Protein AF-A0A971D7Y2-F1 (afdb_monomer)

pLDDT: mean 91.24, std 9.51, range [43.47, 98.56]

Foldseek 3Di:
DPVVVVVPPDVVVVVVVVVCVVVVCVVPVPCPDDDQDPVNVVVLVLLVPDAQQAEEEEEQADDPVCCVPQLVVLLVSLLSCVVSLYAYEYEYAHDQDPRLVSNCVSNVVNCVVSVHDELERYFALGYAYPVVVLLVCQQQANCVSSVQARNVRHGNVSGPLSVQRGHCNPRHDYYHYDHDDDSD

Solvent-accessible surface area (backbone atoms only — not comparable to full-atom values): 10092 Å² total; per-residue (Å²): 132,72,65,69,66,66,74,71,54,58,66,68,58,53,51,52,50,52,50,49,65,55,51,49,41,72,80,49,69,79,74,74,82,81,77,83,46,72,68,56,51,50,54,53,46,57,63,67,69,49,62,74,54,39,31,33,38,37,34,34,25,38,46,87,94,48,37,88,71,49,50,62,54,49,39,52,48,44,51,56,35,52,76,43,54,26,27,42,44,32,34,10,60,61,24,75,57,56,9,29,50,50,50,46,53,43,40,47,56,49,23,62,77,68,74,49,46,83,31,63,38,32,44,53,43,18,46,43,80,60,51,70,65,30,50,63,38,17,39,71,29,34,45,71,38,53,69,44,28,34,58,87,65,47,54,38,88,80,18,70,42,48,74,65,43,46,20,48,72,82,45,42,78,42,81,47,75,48,71,82,71,76,86,116

Sequence (184 aa):
MDWEKLQYIDIRILYVIILLCMIIPMFKPIGLPVAVSENTQKVYQVIEDLPDGSVIWVSHDTGSGNAPELNPMITALARQAFRKNCKLVGTAFFSETVGPTLLYDYINEVAEEMGKEYGVDWVNLGYRLNAEACMKVMVDDVWAGVGGVDWTGTPLDNFPLMQQVRSIRNDVDLIFVTTVGSPG

Radius of gyration: 20.75 Å; Cα contacts (8 Å, |Δi|>4): 266; chains: 1; bounding box: 55×34×51 Å

Mean predicted aligned error: 6.47 Å

Structure (mmCIF, N/CA/C/O backbone):
data_AF-A0A971D7Y2-F1
#
_entry.id   AF-A0A971D7Y2-F1
#
loop_
_atom_site.group_PDB
_atom_site.id
_atom_site.type_symbol
_atom_site.label_atom_id
_atom_site.label_alt_id
_atom_site.label_comp_id
_atom_site.label_asym_id
_atom_site.label_entity_id
_atom_site.label_seq_id
_atom_site.pdbx_PDB_ins_code
_atom_site.Cartn_x
_atom_site.Cartn_y
_atom_site.Cartn_z
_atom_site.occupancy
_atom_site.B_iso_or_equiv
_atom_site.auth_seq_id
_atom_site.auth_comp_id
_atom_site.auth_asym_id
_atom_site.auth_atom_id
_atom_site.pdbx_PDB_model_num
ATOM 1 N N . MET A 1 1 ? 32.653 -20.386 -30.095 1.00 55.31 1 MET A N 1
ATOM 2 C CA . MET A 1 1 ? 32.390 -18.936 -30.010 1.00 55.31 1 MET A CA 1
ATOM 3 C C . MET A 1 1 ? 33.580 -18.357 -29.265 1.00 55.31 1 MET A C 1
ATOM 5 O O . MET A 1 1 ? 33.780 -18.736 -28.121 1.00 55.31 1 MET A O 1
ATOM 9 N N . ASP A 1 2 ? 34.455 -17.619 -29.954 1.00 61.69 2 ASP A N 1
ATOM 10 C CA . ASP A 1 2 ? 35.740 -17.156 -29.399 1.00 61.69 2 ASP A CA 1
ATOM 11 C C . ASP A 1 2 ? 35.499 -16.026 -28.392 1.00 61.69 2 ASP A C 1
ATOM 13 O O . ASP A 1 2 ? 35.320 -14.872 -28.784 1.00 61.69 2 ASP A O 1
ATOM 17 N N . TRP A 1 3 ? 35.489 -16.352 -27.099 1.00 70.31 3 TRP A N 1
ATOM 18 C CA . TRP A 1 3 ? 35.310 -15.384 -26.007 1.00 70.31 3 TRP A CA 1
ATOM 19 C C . TRP A 1 3 ? 36.387 -14.288 -25.996 1.00 70.31 3 TRP A C 1
ATOM 21 O O . TRP A 1 3 ? 36.106 -13.158 -25.604 1.00 70.31 3 TRP A O 1
ATOM 31 N N . GLU A 1 4 ? 37.588 -14.583 -26.505 1.00 69.12 4 GLU A N 1
ATOM 32 C CA . GLU A 1 4 ? 38.685 -13.613 -26.594 1.00 69.12 4 GLU A CA 1
ATOM 33 C C . GLU A 1 4 ? 38.342 -12.422 -27.500 1.00 69.12 4 GLU A C 1
ATOM 35 O O . GLU A 1 4 ? 38.641 -11.282 -27.159 1.00 69.12 4 GLU A O 1
ATOM 40 N N . LYS A 1 5 ? 37.619 -12.633 -28.610 1.00 64.06 5 LYS A N 1
ATOM 41 C CA . LYS A 1 5 ? 37.215 -11.537 -29.513 1.00 64.06 5 LYS A CA 1
ATOM 42 C C . LYS A 1 5 ? 36.204 -10.585 -28.876 1.00 64.06 5 LYS A C 1
ATOM 44 O O . LYS A 1 5 ? 36.149 -9.429 -29.279 1.00 64.06 5 LYS A O 1
ATOM 49 N N . LEU A 1 6 ? 35.428 -11.049 -27.891 1.00 65.56 6 LEU A N 1
ATOM 50 C CA . LEU A 1 6 ? 34.467 -10.219 -27.162 1.00 65.56 6 LEU A CA 1
ATOM 51 C C . LEU A 1 6 ? 35.164 -9.281 -26.161 1.00 65.56 6 LEU A C 1
ATOM 53 O O . LEU A 1 6 ? 34.689 -8.172 -25.941 1.00 65.56 6 LEU A O 1
ATOM 57 N N . GLN A 1 7 ? 36.298 -9.702 -25.585 1.00 70.69 7 GLN A N 1
ATOM 58 C CA . GLN A 1 7 ? 37.070 -8.899 -24.626 1.00 70.69 7 GLN A CA 1
ATOM 59 C C . GLN A 1 7 ? 37.836 -7.734 -25.269 1.00 70.69 7 GLN A C 1
ATOM 61 O O . GLN A 1 7 ? 38.093 -6.742 -24.593 1.00 70.69 7 GLN A O 1
ATOM 66 N N . TYR A 1 8 ? 38.176 -7.823 -26.558 1.00 77.38 8 TYR A N 1
ATOM 67 C CA . TYR A 1 8 ? 38.886 -6.759 -27.283 1.00 77.38 8 TYR A CA 1
ATOM 68 C C . TYR A 1 8 ? 37.960 -5.781 -28.024 1.00 77.38 8 TYR A C 1
ATOM 70 O O . TYR A 1 8 ? 38.443 -4.928 -28.771 1.00 77.38 8 TYR A O 1
ATOM 78 N N . ILE A 1 9 ? 36.637 -5.882 -27.844 1.00 79.50 9 ILE A N 1
ATOM 79 C CA . ILE A 1 9 ? 35.700 -4.907 -28.413 1.00 79.50 9 ILE A CA 1
ATOM 80 C C . ILE A 1 9 ? 35.902 -3.563 -27.715 1.00 79.50 9 ILE A C 1
ATOM 82 O O . ILE A 1 9 ? 35.871 -3.462 -26.491 1.00 79.50 9 ILE A O 1
ATOM 86 N N . ASP A 1 10 ? 36.077 -2.513 -28.515 1.00 85.69 10 ASP A N 1
ATOM 87 C CA . ASP A 1 10 ? 36.144 -1.147 -28.016 1.00 85.69 10 ASP A CA 1
ATOM 88 C C . ASP A 1 10 ? 34.854 -0.797 -27.259 1.00 85.69 10 ASP A C 1
ATOM 90 O O . ASP A 1 10 ? 33.753 -0.839 -27.818 1.00 85.69 10 ASP A O 1
ATOM 94 N N . ILE A 1 11 ? 34.993 -0.416 -25.987 1.00 89.12 11 ILE A N 1
ATOM 95 C CA . ILE A 1 11 ? 33.868 -0.070 -25.112 1.00 89.12 11 ILE A CA 1
ATOM 96 C C . ILE A 1 11 ? 32.984 1.041 -25.704 1.00 89.12 11 ILE A C 1
ATOM 98 O O . ILE A 1 11 ? 31.783 1.077 -25.449 1.00 89.12 11 ILE A O 1
ATOM 102 N N . ARG A 1 12 ? 33.537 1.915 -26.559 1.00 91.94 12 ARG A N 1
ATOM 103 C CA . ARG A 1 12 ? 32.785 2.963 -27.267 1.00 91.94 12 ARG A CA 1
ATOM 104 C C . ARG A 1 12 ? 31.777 2.375 -28.246 1.00 91.94 12 ARG A C 1
ATOM 106 O O . ARG A 1 12 ? 30.662 2.875 -28.337 1.00 91.94 12 ARG A O 1
ATOM 113 N N . ILE A 1 13 ? 32.148 1.306 -28.951 1.00 89.62 13 ILE A N 1
ATOM 114 C CA . ILE A 1 13 ? 31.244 0.598 -29.867 1.00 89.62 13 ILE A CA 1
ATOM 115 C C . ILE A 1 13 ? 30.120 -0.053 -29.060 1.00 89.62 13 ILE A C 1
ATOM 117 O O . ILE A 1 13 ? 28.956 0.056 -29.436 1.00 89.62 13 ILE A O 1
ATOM 121 N N . LEU A 1 14 ? 30.451 -0.654 -27.914 1.00 88.62 14 LEU A N 1
ATOM 122 C CA . LEU A 1 14 ? 29.464 -1.233 -27.007 1.00 88.62 14 LEU A CA 1
ATOM 123 C C . LEU A 1 14 ? 28.485 -0.170 -26.477 1.00 88.62 14 LEU A C 1
ATOM 125 O O . LEU A 1 14 ? 27.279 -0.398 -26.511 1.00 88.62 14 LEU A O 1
ATOM 129 N N . TYR A 1 15 ? 28.964 1.019 -26.093 1.00 92.50 15 TYR A N 1
ATOM 130 C CA . TYR A 1 15 ? 28.092 2.131 -25.698 1.00 92.50 15 TYR A CA 1
ATOM 131 C C . TYR A 1 15 ? 27.191 2.622 -26.831 1.00 92.50 15 TYR A C 1
ATOM 133 O O . TYR A 1 15 ? 26.017 2.879 -26.587 1.00 92.50 15 TYR A O 1
ATOM 141 N N . VAL A 1 16 ? 27.695 2.721 -28.066 1.00 94.25 16 VAL A N 1
ATOM 142 C CA . VAL A 1 16 ? 26.865 3.095 -29.225 1.00 94.25 16 VAL A C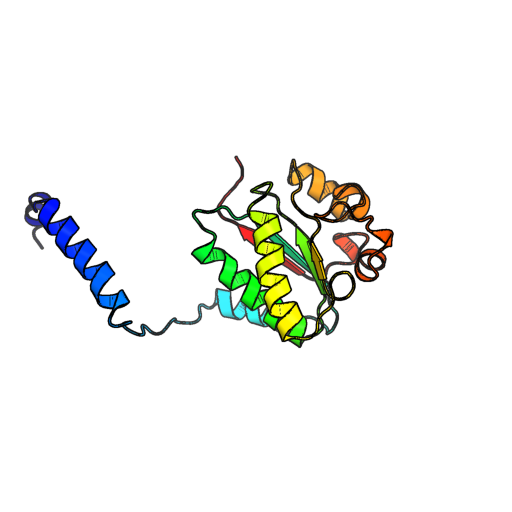A 1
ATOM 143 C C . VAL A 1 16 ? 25.793 2.038 -29.488 1.00 94.25 16 VAL A C 1
ATOM 145 O O . VAL A 1 16 ? 24.644 2.391 -29.736 1.00 94.25 16 VAL A O 1
ATOM 148 N N . ILE A 1 17 ? 26.129 0.749 -29.387 1.00 92.25 17 ILE A N 1
ATOM 149 C CA . ILE A 1 17 ? 25.156 -0.340 -29.541 1.00 92.25 17 ILE A CA 1
ATOM 150 C C . ILE A 1 17 ? 24.086 -0.263 -28.447 1.00 92.25 17 ILE A C 1
ATOM 152 O O . ILE A 1 17 ? 22.903 -0.291 -28.770 1.00 92.25 17 ILE A O 1
ATOM 156 N N . ILE A 1 18 ? 24.472 -0.110 -27.175 1.00 92.06 18 ILE A N 1
ATOM 157 C CA . ILE A 1 18 ? 23.521 0.038 -26.060 1.00 92.06 18 ILE A CA 1
ATOM 158 C C . ILE A 1 18 ? 22.635 1.271 -26.263 1.00 92.06 18 ILE A C 1
ATOM 160 O O . ILE A 1 18 ? 21.418 1.176 -26.119 1.00 92.06 18 ILE A O 1
ATOM 164 N N . LEU A 1 19 ? 23.219 2.404 -26.660 1.00 94.19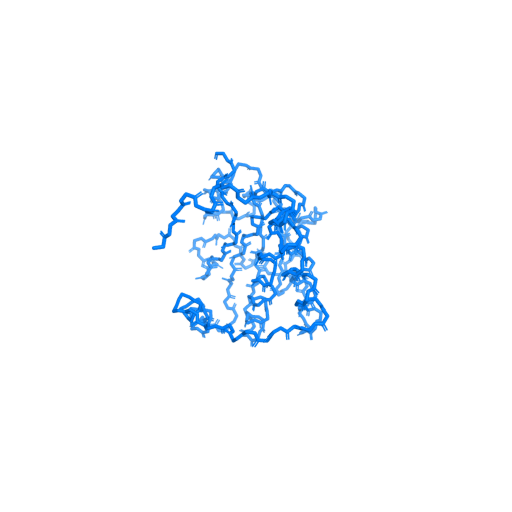 19 LEU A N 1
ATOM 165 C CA . LEU A 1 19 ? 22.489 3.638 -26.941 1.00 94.19 19 LEU A CA 1
ATOM 166 C C . LEU A 1 19 ? 21.437 3.424 -28.035 1.00 94.19 19 LEU A C 1
ATOM 168 O O . LEU A 1 19 ? 20.283 3.806 -27.861 1.00 94.19 19 LEU A O 1
ATOM 172 N N . LEU A 1 20 ? 21.806 2.774 -29.141 1.00 93.31 20 LEU A N 1
ATOM 173 C CA . LEU A 1 20 ? 20.864 2.442 -30.211 1.00 93.31 20 LEU A CA 1
ATOM 174 C C . LEU A 1 20 ? 19.776 1.476 -29.721 1.00 93.31 20 LEU A C 1
ATOM 176 O O . LEU A 1 20 ? 18.601 1.696 -30.011 1.00 93.31 20 LEU A O 1
ATOM 180 N N . CYS A 1 21 ? 20.136 0.465 -28.926 1.00 90.31 21 CYS A N 1
ATOM 181 C CA . CYS A 1 21 ? 19.186 -0.462 -28.310 1.00 90.31 21 CYS A CA 1
ATOM 182 C C . CYS A 1 21 ? 18.199 0.225 -27.355 1.00 90.31 21 CYS A C 1
ATOM 184 O O . CYS A 1 21 ? 17.102 -0.292 -27.185 1.00 90.31 21 CYS A O 1
ATOM 186 N N . MET A 1 22 ? 18.545 1.369 -26.756 1.00 89.38 22 MET A N 1
ATOM 187 C CA . MET A 1 22 ? 17.626 2.167 -25.933 1.00 89.38 22 MET A CA 1
ATOM 188 C C . MET A 1 22 ? 16.789 3.147 -26.766 1.00 89.38 22 MET A C 1
ATOM 190 O O . MET A 1 22 ? 15.592 3.281 -26.529 1.00 89.38 22 MET A O 1
ATOM 194 N N . ILE A 1 23 ? 17.386 3.805 -27.766 1.00 93.75 23 ILE A N 1
ATOM 195 C CA . ILE A 1 23 ? 16.705 4.803 -28.609 1.00 93.75 23 ILE A CA 1
ATOM 196 C C . ILE A 1 23 ? 15.647 4.155 -29.510 1.00 93.75 23 ILE A C 1
ATOM 198 O O . ILE A 1 23 ? 14.553 4.694 -29.668 1.00 93.75 23 ILE A O 1
ATOM 202 N N . ILE A 1 24 ? 15.947 3.005 -30.119 1.00 91.50 24 ILE A N 1
ATOM 203 C CA . ILE A 1 24 ? 15.045 2.369 -31.090 1.00 91.50 24 ILE A CA 1
ATOM 204 C C . ILE A 1 24 ? 13.680 2.004 -30.461 1.00 91.50 24 ILE A C 1
ATOM 206 O O . ILE A 1 24 ? 12.664 2.411 -31.035 1.00 91.50 24 ILE A O 1
ATOM 210 N N . PRO A 1 25 ? 13.604 1.325 -29.293 1.00 86.75 25 PRO A N 1
ATOM 211 C CA . PRO A 1 25 ? 12.333 1.029 -28.632 1.00 86.75 25 PRO A CA 1
ATOM 212 C C . PRO A 1 25 ? 11.545 2.274 -28.214 1.00 86.75 25 PRO A C 1
ATOM 214 O O . PRO A 1 25 ? 10.320 2.210 -28.172 1.00 86.75 25 PRO A O 1
ATOM 217 N N . MET A 1 26 ? 12.213 3.401 -27.929 1.00 87.12 26 MET A N 1
ATOM 218 C CA . MET A 1 26 ? 11.528 4.650 -27.569 1.00 87.12 26 MET A CA 1
ATOM 219 C C . MET A 1 26 ? 10.706 5.221 -28.732 1.00 87.12 26 MET A C 1
ATOM 221 O O . MET A 1 26 ? 9.624 5.752 -28.504 1.00 87.12 26 MET A O 1
ATOM 225 N N . PHE A 1 27 ? 11.185 5.100 -29.977 1.00 91.19 27 PHE A N 1
ATOM 226 C CA . PHE A 1 27 ? 10.444 5.553 -31.166 1.00 91.19 27 PHE A CA 1
ATOM 227 C C . PHE A 1 27 ? 9.532 4.475 -31.760 1.00 91.19 27 PHE A C 1
ATOM 229 O O . PHE A 1 27 ? 8.519 4.792 -32.385 1.00 91.19 27 PHE A O 1
ATOM 236 N N . LYS A 1 28 ? 9.891 3.199 -31.597 1.00 86.50 28 LYS A N 1
ATOM 237 C CA . LYS A 1 28 ? 9.090 2.052 -32.031 1.00 86.50 28 LYS A CA 1
ATOM 238 C C . LYS A 1 28 ? 9.031 1.011 -30.913 1.00 86.50 28 LYS A C 1
ATOM 240 O O . LYS A 1 28 ? 9.875 0.112 -30.896 1.00 86.50 28 LYS A O 1
ATOM 245 N N . PRO A 1 29 ? 8.046 1.103 -29.999 1.00 77.56 29 PRO A N 1
ATOM 246 C CA . PRO A 1 29 ? 7.894 0.118 -28.940 1.00 77.56 29 PRO A CA 1
ATOM 247 C C . PRO A 1 29 ? 7.688 -1.263 -29.563 1.00 77.56 29 PRO A C 1
ATOM 249 O O . PRO A 1 29 ? 6.794 -1.475 -30.378 1.00 77.56 29 PRO A O 1
ATOM 252 N N . ILE A 1 30 ? 8.554 -2.202 -29.184 1.00 78.94 30 ILE A N 1
ATOM 253 C CA . ILE A 1 30 ? 8.643 -3.545 -29.780 1.00 78.94 30 ILE A CA 1
ATOM 254 C C . ILE A 1 30 ? 7.430 -4.413 -29.386 1.00 78.94 30 ILE A C 1
ATOM 256 O O . ILE A 1 30 ? 7.197 -5.457 -29.987 1.00 78.94 30 ILE A O 1
ATOM 260 N N . GLY A 1 31 ? 6.622 -3.966 -28.413 1.00 75.69 31 GLY A N 1
ATOM 261 C CA . GLY A 1 31 ? 5.375 -4.630 -28.028 1.00 75.69 31 GLY A CA 1
ATOM 262 C C . GLY A 1 31 ? 5.597 -6.064 -27.553 1.00 75.69 31 GLY A C 1
ATOM 263 O O . GLY A 1 31 ? 4.804 -6.945 -27.875 1.00 75.69 31 GLY A O 1
ATOM 264 N N . LEU A 1 32 ? 6.707 -6.313 -26.847 1.00 78.81 32 LEU A N 1
ATOM 265 C CA . LEU A 1 32 ? 7.030 -7.648 -26.355 1.00 78.81 32 LEU A CA 1
ATOM 266 C C . LEU A 1 32 ? 5.893 -8.146 -25.447 1.00 78.81 32 LEU A C 1
ATOM 268 O O . LEU A 1 32 ? 5.490 -7.416 -24.538 1.00 78.81 32 LEU A O 1
ATOM 272 N N . PRO A 1 33 ? 5.368 -9.363 -25.676 1.00 75.00 33 PRO A N 1
ATOM 273 C CA . PRO A 1 33 ? 4.316 -9.909 -24.837 1.00 75.00 33 PRO A CA 1
ATOM 274 C C . PRO A 1 33 ? 4.857 -10.101 -23.421 1.00 75.00 33 PRO A C 1
ATOM 276 O O . PRO A 1 33 ? 5.815 -10.844 -23.202 1.00 75.00 33 PRO A O 1
ATOM 279 N N . VAL A 1 34 ? 4.238 -9.427 -22.455 1.00 78.38 34 VAL A N 1
ATOM 280 C CA . VAL A 1 34 ? 4.538 -9.632 -21.039 1.00 78.38 34 VAL A CA 1
ATOM 281 C C . VAL A 1 34 ? 3.826 -10.910 -20.613 1.00 78.38 34 VAL A C 1
ATOM 283 O O . VAL A 1 34 ? 2.602 -10.943 -20.497 1.00 78.38 34 VAL A O 1
ATOM 286 N N . ALA A 1 35 ? 4.584 -11.991 -20.438 1.00 80.56 35 ALA A N 1
ATOM 287 C CA . ALA A 1 35 ? 4.033 -13.235 -19.923 1.00 80.56 35 ALA A CA 1
ATOM 288 C C . ALA A 1 35 ? 3.614 -13.041 -18.459 1.00 80.56 35 ALA A C 1
ATOM 290 O O . ALA A 1 35 ? 4.400 -12.565 -17.638 1.00 80.56 35 ALA A O 1
ATOM 291 N N . VAL A 1 36 ? 2.383 -13.430 -18.125 1.00 88.31 36 VAL A N 1
ATOM 292 C CA . VAL A 1 36 ? 1.925 -13.433 -16.734 1.00 88.31 36 VAL A CA 1
ATOM 293 C C . VAL A 1 36 ? 2.621 -14.584 -16.013 1.00 88.31 36 VAL A C 1
ATOM 295 O O . VAL A 1 36 ? 2.455 -15.745 -16.386 1.00 88.31 36 VAL A O 1
ATOM 298 N N . SER A 1 37 ? 3.420 -14.260 -14.996 1.00 91.38 37 SER A N 1
ATOM 299 C CA . SER A 1 37 ? 4.110 -15.274 -14.197 1.00 91.38 37 SER A CA 1
ATOM 300 C C . SER A 1 37 ? 3.136 -16.021 -13.279 1.00 91.38 37 SER A C 1
ATOM 302 O O . SER A 1 37 ? 2.109 -15.474 -12.873 1.00 91.38 37 SER A O 1
ATOM 304 N N . GLU A 1 38 ? 3.480 -17.251 -12.888 1.00 93.75 38 GLU A N 1
ATOM 305 C CA . GLU A 1 38 ? 2.696 -18.026 -11.913 1.00 93.75 38 GLU A CA 1
ATOM 306 C C . GLU A 1 38 ? 2.537 -17.267 -10.582 1.00 93.75 38 GLU A C 1
ATOM 308 O O . GLU A 1 38 ? 1.464 -17.262 -9.984 1.00 93.75 38 GLU A O 1
ATOM 313 N N . ASN A 1 39 ? 3.581 -16.554 -10.145 1.00 91.94 39 ASN A N 1
ATOM 314 C CA . ASN A 1 39 ? 3.535 -15.738 -8.931 1.00 91.94 39 ASN A CA 1
ATOM 315 C C . ASN A 1 39 ? 2.556 -14.565 -9.070 1.00 91.94 39 ASN A C 1
ATOM 317 O O . ASN A 1 39 ? 1.795 -14.292 -8.146 1.00 91.94 39 ASN A O 1
ATOM 321 N N . THR A 1 40 ? 2.522 -13.910 -10.234 1.00 92.06 40 THR A N 1
ATOM 322 C CA . THR A 1 40 ? 1.553 -12.842 -10.522 1.00 92.06 40 THR A CA 1
ATOM 323 C C . THR A 1 40 ? 0.121 -13.371 -10.474 1.00 92.06 40 THR A C 1
ATOM 325 O O . THR A 1 40 ? -0.740 -12.730 -9.878 1.00 92.06 40 THR A O 1
ATOM 328 N N . GLN A 1 41 ? -0.135 -14.556 -11.043 1.00 95.06 41 GLN A N 1
ATOM 329 C CA . GLN A 1 41 ? -1.461 -15.181 -10.984 1.00 95.06 41 GLN A CA 1
ATOM 330 C C . GLN A 1 41 ? -1.871 -15.506 -9.547 1.00 95.06 41 GLN A C 1
ATOM 332 O O . GLN A 1 41 ? -2.999 -15.218 -9.167 1.00 95.06 41 GLN A O 1
ATOM 337 N N . LYS A 1 42 ? -0.955 -16.040 -8.730 1.00 95.69 42 LYS A N 1
ATOM 338 C CA . LYS A 1 42 ? -1.225 -16.331 -7.313 1.00 95.69 42 LYS A CA 1
ATOM 339 C C . LYS A 1 42 ? -1.604 -15.079 -6.530 1.00 95.69 42 LYS A C 1
ATOM 341 O O . LYS A 1 42 ? -2.598 -15.105 -5.818 1.00 95.69 42 LYS A O 1
ATOM 346 N N . VAL A 1 43 ? -0.853 -13.986 -6.681 1.00 94.38 43 VAL A N 1
ATOM 347 C CA . VAL A 1 43 ? -1.167 -12.711 -6.012 1.00 94.38 43 VAL A CA 1
ATOM 348 C C . VAL A 1 43 ? -2.531 -12.185 -6.456 1.00 94.38 43 VAL A C 1
ATOM 350 O O . VAL A 1 43 ? -3.340 -11.811 -5.612 1.00 94.38 43 VAL A O 1
ATOM 353 N N . TYR A 1 44 ? -2.808 -12.216 -7.764 1.00 95.75 44 TYR A N 1
ATOM 354 C CA . TYR A 1 44 ? -4.109 -11.820 -8.298 1.00 95.75 44 TYR A CA 1
ATOM 355 C C . TYR A 1 44 ? -5.241 -12.643 -7.671 1.00 95.75 44 TYR A C 1
ATOM 357 O O . TYR A 1 44 ? -6.226 -12.070 -7.217 1.00 95.75 44 TYR A O 1
ATOM 365 N N . GLN A 1 45 ? -5.082 -13.968 -7.610 1.00 97.00 45 GLN A N 1
ATOM 366 C CA . GLN A 1 45 ? -6.079 -14.883 -7.058 1.00 97.00 45 GLN A CA 1
ATOM 367 C C . GLN A 1 45 ? -6.303 -14.648 -5.561 1.00 97.00 45 GLN A C 1
ATOM 369 O O . GLN A 1 45 ? -7.442 -14.596 -5.130 1.00 97.00 45 GLN A O 1
ATOM 374 N N . VAL A 1 46 ? -5.238 -14.432 -4.779 1.00 96.69 46 VAL A N 1
ATOM 375 C CA . VAL A 1 46 ? -5.345 -14.151 -3.336 1.00 96.69 46 VAL A CA 1
ATOM 376 C C . VAL A 1 46 ? -6.203 -12.916 -3.076 1.00 96.69 46 VAL A C 1
ATOM 378 O O . VAL A 1 46 ? -7.055 -12.952 -2.197 1.00 96.69 46 VAL A O 1
ATOM 381 N N . ILE A 1 47 ? -6.017 -11.843 -3.849 1.00 96.62 47 ILE A N 1
ATOM 382 C CA . ILE A 1 47 ? -6.840 -10.631 -3.725 1.00 96.62 47 ILE A CA 1
ATOM 383 C C . ILE A 1 47 ? -8.268 -10.894 -4.229 1.00 96.62 47 ILE A C 1
ATOM 385 O O . ILE A 1 47 ? -9.231 -10.401 -3.646 1.00 96.62 47 ILE A O 1
ATOM 389 N N . GLU A 1 48 ? -8.422 -11.679 -5.298 1.00 95.94 48 GLU A N 1
ATOM 390 C CA . GLU A 1 48 ? -9.730 -12.045 -5.852 1.00 95.94 48 GLU A CA 1
ATOM 391 C C . GLU A 1 48 ? -10.542 -12.951 -4.914 1.00 95.94 48 GLU A C 1
ATOM 393 O O . GLU A 1 48 ? -11.766 -12.870 -4.908 1.00 95.94 48 GLU A O 1
ATOM 398 N N . ASP A 1 49 ? -9.893 -13.768 -4.092 1.00 96.88 49 ASP A N 1
ATOM 399 C CA . ASP A 1 49 ? -10.548 -14.692 -3.165 1.00 96.88 49 ASP A CA 1
ATOM 400 C C . ASP A 1 49 ? -10.924 -14.021 -1.828 1.00 96.88 49 ASP A C 1
ATOM 402 O O . ASP A 1 49 ? -11.671 -14.604 -1.038 1.00 96.88 49 ASP A O 1
ATOM 406 N N . LEU A 1 50 ? -10.460 -12.789 -1.573 1.00 97.06 50 LEU A N 1
ATOM 407 C CA . LEU A 1 50 ? -10.857 -12.028 -0.387 1.00 97.06 50 LEU A CA 1
ATOM 408 C C . LEU A 1 50 ? -12.370 -11.738 -0.389 1.00 97.06 50 LEU A C 1
ATOM 410 O O . LEU A 1 50 ? -12.945 -11.442 -1.444 1.00 97.06 50 LEU A O 1
ATOM 414 N N . PRO A 1 51 ? -13.032 -11.774 0.779 1.00 96.38 51 PRO A N 1
ATOM 415 C CA . PRO A 1 51 ? -14.380 -11.245 0.928 1.00 96.38 51 PRO A CA 1
ATOM 416 C C . PRO A 1 51 ? -14.478 -9.771 0.512 1.00 96.38 51 PRO A C 1
ATOM 418 O O . PRO A 1 51 ? -13.546 -8.985 0.686 1.00 96.38 51 PRO A O 1
ATOM 421 N N . ASP A 1 52 ? -15.636 -9.378 -0.016 1.00 95.56 52 ASP A N 1
ATOM 422 C CA . ASP A 1 52 ? -15.901 -7.968 -0.300 1.00 95.56 52 ASP A CA 1
ATOM 423 C C . ASP A 1 52 ? -15.864 -7.153 1.001 1.00 95.56 52 ASP A C 1
ATOM 425 O O . ASP A 1 52 ? -16.465 -7.535 2.008 1.00 95.56 52 ASP A O 1
ATOM 429 N N . GLY A 1 53 ? -15.177 -6.011 0.972 1.00 94.06 53 GLY A N 1
ATOM 430 C CA . GLY A 1 53 ? -14.998 -5.164 2.155 1.00 94.06 53 GLY A CA 1
ATOM 431 C C . GLY A 1 53 ? -13.807 -5.527 3.046 1.00 94.06 53 GLY A C 1
ATOM 432 O O . GLY A 1 53 ? -13.587 -4.827 4.032 1.00 94.06 53 GLY A O 1
ATOM 433 N N . SER A 1 54 ? -13.027 -6.557 2.698 1.00 97.81 54 SER A N 1
ATOM 434 C CA . SER A 1 5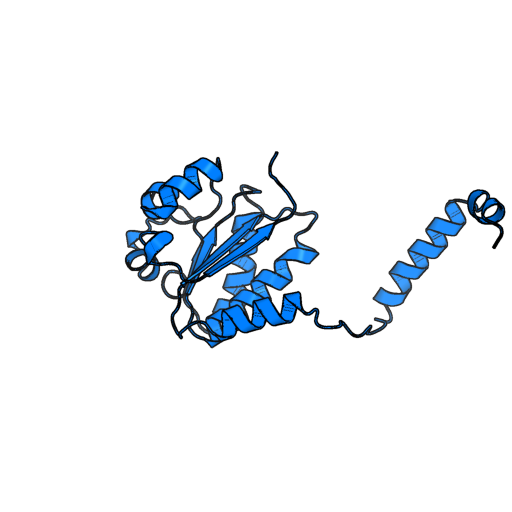4 ? -11.801 -6.920 3.418 1.00 97.81 54 SER A CA 1
ATOM 435 C C . SER A 1 54 ? -10.796 -5.774 3.523 1.00 97.81 54 SER A C 1
ATOM 437 O O . SER A 1 54 ? -10.727 -4.896 2.658 1.00 97.81 54 SER A O 1
ATOM 439 N N . VAL A 1 55 ? -9.976 -5.801 4.569 1.00 98.38 55 VAL A N 1
ATOM 440 C CA . VAL A 1 55 ? -8.940 -4.799 4.833 1.00 98.38 55 VAL A CA 1
ATOM 441 C C . VAL A 1 55 ? -7.585 -5.331 4.380 1.00 98.38 55 VAL A C 1
ATOM 443 O O . VAL A 1 55 ? -7.113 -6.372 4.839 1.00 98.38 55 VAL A O 1
ATOM 446 N N . ILE A 1 56 ? -6.927 -4.580 3.501 1.00 98.31 56 ILE A N 1
ATOM 447 C CA . ILE A 1 56 ? -5.591 -4.883 2.996 1.00 98.31 56 ILE A CA 1
ATOM 448 C C . ILE A 1 56 ? -4.612 -3.855 3.556 1.00 98.31 56 ILE A C 1
ATOM 450 O O . ILE A 1 56 ? -4.731 -2.651 3.315 1.00 98.31 56 ILE A O 1
ATOM 454 N N . TRP A 1 57 ? -3.613 -4.343 4.280 1.00 97.88 57 TRP A N 1
ATOM 455 C CA . TRP A 1 57 ? -2.475 -3.546 4.702 1.00 97.88 57 TRP A CA 1
ATOM 456 C C . TRP A 1 57 ? -1.452 -3.457 3.575 1.00 97.88 57 TRP A C 1
ATOM 458 O O . TRP A 1 57 ? -1.048 -4.477 3.018 1.00 97.88 57 TRP A O 1
ATOM 468 N N . VAL A 1 58 ? -0.997 -2.250 3.256 1.00 97.00 58 VAL A N 1
ATOM 469 C CA . VAL A 1 58 ? -0.056 -1.990 2.166 1.00 97.00 58 VAL A CA 1
ATOM 470 C C . VAL A 1 58 ? 1.196 -1.332 2.724 1.00 97.00 58 VAL A C 1
ATOM 472 O O . VAL A 1 58 ? 1.130 -0.232 3.259 1.00 97.00 58 VAL A O 1
ATOM 475 N N . SER A 1 59 ? 2.351 -1.975 2.568 1.00 94.31 59 SER A N 1
ATOM 476 C CA . SER A 1 59 ? 3.647 -1.352 2.836 1.00 94.31 59 SER A CA 1
ATOM 477 C C . SER A 1 59 ? 4.346 -0.997 1.530 1.00 94.31 59 SER A C 1
ATOM 479 O O . SER A 1 59 ? 4.652 -1.882 0.724 1.00 94.31 59 SER A O 1
ATOM 481 N N . HIS A 1 60 ? 4.605 0.293 1.317 1.00 94.31 60 HIS A N 1
ATOM 482 C CA . HIS A 1 60 ? 5.313 0.784 0.139 1.00 94.31 60 HIS A CA 1
ATOM 483 C C . HIS A 1 60 ? 6.730 1.235 0.487 1.00 94.31 60 HIS A C 1
ATOM 485 O O . HIS A 1 60 ? 7.034 2.414 0.682 1.00 94.31 60 HIS A O 1
ATOM 491 N N . ASP A 1 61 ? 7.613 0.247 0.558 1.00 91.50 61 ASP A N 1
ATOM 492 C CA . ASP A 1 61 ? 9.012 0.380 0.939 1.00 91.50 61 ASP A CA 1
ATOM 493 C C . ASP A 1 61 ? 9.879 0.674 -0.287 1.00 91.50 61 ASP A C 1
ATOM 495 O O . ASP A 1 61 ? 10.656 -0.160 -0.747 1.00 91.50 61 ASP A O 1
ATOM 499 N N . THR A 1 62 ? 9.705 1.877 -0.836 1.00 88.19 62 THR A N 1
ATOM 500 C CA . THR A 1 62 ? 10.323 2.317 -2.096 1.00 88.19 62 THR A CA 1
ATOM 501 C C . THR A 1 62 ? 11.278 3.503 -1.916 1.00 88.19 62 THR A C 1
ATOM 503 O O . THR A 1 62 ? 11.226 4.252 -0.935 1.00 88.19 62 THR A O 1
ATOM 506 N N . GLY A 1 63 ? 12.144 3.696 -2.909 1.00 84.56 63 GLY A N 1
ATOM 507 C CA . GLY A 1 63 ? 12.998 4.862 -3.100 1.00 84.56 63 GLY A CA 1
ATOM 508 C C . GLY A 1 63 ? 12.985 5.333 -4.560 1.00 84.56 63 GLY A C 1
ATOM 509 O O . GLY A 1 63 ? 12.481 4.666 -5.461 1.00 84.56 63 GLY A O 1
ATOM 510 N N . SER A 1 64 ? 13.580 6.493 -4.836 1.00 82.00 64 SER A N 1
ATOM 511 C CA . SER A 1 64 ? 13.512 7.115 -6.171 1.00 82.00 64 SER A CA 1
ATOM 512 C C . SER A 1 64 ? 14.063 6.238 -7.304 1.00 82.00 64 SER A C 1
ATOM 514 O O . SER A 1 64 ? 13.557 6.288 -8.421 1.00 82.00 64 SER A O 1
ATOM 516 N N . GLY A 1 65 ? 15.079 5.417 -7.024 1.00 82.94 65 GLY A N 1
ATOM 517 C CA . GLY A 1 65 ? 15.724 4.563 -8.027 1.00 82.94 65 GLY A CA 1
ATOM 518 C C . GLY A 1 65 ? 14.897 3.358 -8.487 1.00 82.94 65 GLY A C 1
ATOM 519 O O . GLY A 1 65 ? 15.235 2.754 -9.498 1.00 82.94 65 GLY A O 1
ATOM 520 N N . ASN A 1 66 ? 13.838 3.000 -7.763 1.00 83.56 66 ASN A N 1
ATOM 521 C CA . ASN A 1 66 ? 13.058 1.774 -7.980 1.00 83.56 66 ASN A CA 1
ATOM 522 C C . ASN A 1 66 ? 11.542 2.008 -8.028 1.00 83.56 66 ASN A C 1
ATOM 524 O O . ASN A 1 66 ? 10.791 1.120 -8.429 1.00 83.56 66 ASN A O 1
ATOM 528 N N . ALA A 1 67 ? 11.103 3.229 -7.730 1.00 84.44 67 ALA A N 1
ATOM 529 C CA . ALA A 1 67 ? 9.746 3.698 -7.957 1.00 84.44 67 ALA A CA 1
ATOM 530 C C . ALA A 1 67 ? 9.161 3.292 -9.334 1.00 84.44 67 ALA A C 1
ATOM 532 O O . ALA A 1 67 ? 8.045 2.775 -9.354 1.00 84.44 67 ALA A O 1
ATOM 533 N N . PRO A 1 68 ? 9.876 3.397 -10.479 1.00 86.62 68 PRO A N 1
ATOM 534 C CA . PRO A 1 68 ? 9.307 2.994 -11.770 1.00 86.62 68 PRO A CA 1
ATOM 535 C C . PRO A 1 68 ? 8.908 1.512 -11.862 1.00 86.62 68 PRO A C 1
ATOM 537 O O . PRO A 1 68 ? 8.033 1.168 -12.652 1.00 86.62 68 PRO A O 1
ATOM 540 N N . GLU A 1 69 ? 9.542 0.642 -11.074 1.00 88.94 69 GLU A N 1
ATOM 541 C CA . GLU A 1 69 ? 9.238 -0.790 -11.019 1.00 88.94 69 GLU A CA 1
ATOM 542 C C . GLU A 1 69 ? 8.114 -1.096 -10.019 1.00 88.94 69 GLU A C 1
ATOM 544 O O . GLU A 1 69 ? 7.227 -1.897 -10.315 1.00 88.94 69 GLU A O 1
ATOM 549 N N . LEU A 1 70 ? 8.129 -0.449 -8.847 1.00 91.88 70 LEU A N 1
ATOM 550 C CA . LEU A 1 70 ? 7.210 -0.764 -7.750 1.00 91.88 70 LEU A CA 1
ATOM 551 C C . LEU A 1 70 ? 5.865 -0.037 -7.836 1.00 91.88 70 LEU A C 1
ATOM 553 O O . LEU A 1 70 ? 4.836 -0.612 -7.484 1.00 91.88 70 LEU A O 1
ATOM 557 N N . ASN A 1 71 ? 5.842 1.211 -8.300 1.00 93.12 71 ASN A N 1
ATOM 558 C CA . ASN A 1 71 ? 4.630 2.034 -8.294 1.00 93.12 71 ASN A CA 1
ATOM 559 C C . ASN A 1 71 ? 3.475 1.429 -9.114 1.00 93.12 71 ASN A C 1
ATOM 561 O O . ASN A 1 71 ? 2.348 1.424 -8.616 1.00 93.12 71 ASN A O 1
ATOM 565 N N . PRO A 1 72 ? 3.708 0.835 -10.307 1.00 93.50 72 PRO A N 1
ATOM 566 C CA . PRO A 1 72 ? 2.637 0.175 -11.052 1.00 93.50 72 PRO A CA 1
ATOM 567 C C . PRO A 1 72 ? 1.951 -0.954 -10.269 1.00 93.50 72 PRO A C 1
ATOM 569 O O . PRO A 1 72 ? 0.778 -1.241 -10.510 1.00 93.50 72 PRO A O 1
ATOM 572 N N . MET A 1 73 ? 2.652 -1.584 -9.314 1.00 94.75 73 MET A N 1
ATOM 573 C CA . MET A 1 73 ? 2.069 -2.615 -8.451 1.00 94.75 73 MET A CA 1
ATOM 574 C C . MET A 1 73 ? 1.046 -2.021 -7.478 1.00 94.75 73 MET A C 1
ATOM 576 O O . MET A 1 73 ? 0.005 -2.634 -7.259 1.00 94.75 73 MET A O 1
ATOM 580 N N . ILE A 1 74 ? 1.302 -0.821 -6.943 1.00 96.44 74 ILE A N 1
ATOM 581 C CA . ILE A 1 74 ? 0.368 -0.105 -6.060 1.00 96.44 74 ILE A CA 1
ATOM 582 C C . ILE A 1 74 ? -0.896 0.287 -6.823 1.00 96.44 74 ILE A C 1
ATOM 584 O O . ILE A 1 74 ? -2.000 0.015 -6.354 1.00 96.44 74 ILE A O 1
ATOM 588 N N . THR A 1 75 ? -0.754 0.834 -8.032 1.00 97.12 75 THR A N 1
ATOM 589 C CA . THR A 1 75 ? -1.896 1.159 -8.900 1.00 97.12 75 THR A CA 1
ATOM 590 C C . THR A 1 75 ? -2.730 -0.084 -9.223 1.00 97.12 75 THR A C 1
ATOM 592 O O . THR A 1 75 ? -3.959 -0.055 -9.136 1.00 97.12 75 THR A O 1
ATOM 595 N N . ALA A 1 76 ? -2.078 -1.201 -9.572 1.00 96.50 76 ALA A N 1
ATOM 596 C CA . ALA A 1 76 ? -2.763 -2.457 -9.872 1.00 96.50 76 ALA A CA 1
ATOM 597 C C . ALA A 1 76 ? -3.501 -3.022 -8.646 1.00 96.50 76 ALA A C 1
ATOM 599 O O . ALA A 1 76 ? -4.669 -3.400 -8.763 1.00 96.50 76 ALA A O 1
ATOM 600 N N . LEU A 1 77 ? -2.845 -3.024 -7.479 1.00 97.62 77 LEU A N 1
ATOM 601 C CA . LEU A 1 77 ? -3.433 -3.440 -6.206 1.00 97.62 77 LEU A CA 1
ATOM 602 C C . LEU A 1 77 ? -4.659 -2.595 -5.867 1.00 97.62 77 LEU A C 1
ATOM 604 O O . LEU A 1 77 ? -5.722 -3.155 -5.610 1.00 97.62 77 LEU A O 1
ATOM 608 N N . ALA A 1 78 ? -4.529 -1.266 -5.895 1.00 98.19 78 ALA A N 1
ATOM 609 C CA . ALA A 1 78 ? -5.613 -0.358 -5.543 1.00 98.19 78 ALA A CA 1
ATOM 610 C C . ALA A 1 78 ? -6.832 -0.575 -6.441 1.00 98.19 78 ALA A C 1
ATOM 612 O O . ALA A 1 78 ? -7.953 -0.728 -5.957 1.00 98.19 78 ALA A O 1
ATOM 613 N N . ARG A 1 79 ? -6.607 -0.703 -7.753 1.00 98.06 79 ARG A N 1
ATOM 614 C CA . ARG A 1 79 ? -7.682 -0.934 -8.720 1.00 98.06 79 ARG A CA 1
ATOM 615 C C . ARG A 1 79 ? -8.377 -2.275 -8.493 1.00 98.06 79 ARG A C 1
ATOM 617 O O . ARG A 1 79 ? -9.601 -2.349 -8.590 1.00 98.06 79 ARG A O 1
ATOM 624 N N . GLN A 1 80 ? -7.630 -3.338 -8.195 1.00 97.75 80 GLN A N 1
ATOM 625 C CA . GLN A 1 80 ? -8.221 -4.644 -7.901 1.00 97.75 80 GLN A CA 1
ATOM 626 C C . GLN A 1 80 ? -8.993 -4.630 -6.573 1.00 97.75 80 GLN A C 1
ATOM 628 O O . GLN A 1 80 ? -10.143 -5.063 -6.533 1.00 97.75 80 GLN A O 1
ATOM 633 N N . ALA A 1 81 ? -8.400 -4.077 -5.515 1.00 98.06 81 ALA A N 1
ATOM 634 C CA . ALA A 1 81 ? -8.999 -3.987 -4.188 1.00 98.06 81 ALA A CA 1
ATOM 635 C C . ALA A 1 81 ? -10.298 -3.167 -4.199 1.00 98.06 81 ALA A C 1
ATOM 637 O O . ALA A 1 81 ? -11.339 -3.625 -3.727 1.00 98.06 81 ALA A O 1
ATOM 638 N N . PHE A 1 82 ? -10.283 -1.983 -4.813 1.00 98.25 82 PHE A N 1
ATOM 639 C CA . PHE A 1 82 ? -11.451 -1.107 -4.864 1.00 98.25 82 PHE A CA 1
ATOM 640 C C . PHE A 1 82 ? -12.594 -1.665 -5.713 1.00 98.25 82 PHE A C 1
ATOM 642 O O . PHE A 1 82 ? -13.754 -1.399 -5.389 1.00 98.25 82 PHE A O 1
ATOM 649 N N . ARG A 1 83 ? -12.309 -2.489 -6.736 1.00 97.06 83 ARG A N 1
ATOM 650 C CA . ARG A 1 83 ? -13.344 -3.227 -7.488 1.00 97.06 83 ARG A CA 1
ATOM 651 C C . ARG A 1 83 ? -14.125 -4.192 -6.594 1.00 97.06 83 ARG A C 1
ATOM 653 O O . ARG A 1 83 ? -15.301 -4.419 -6.855 1.00 97.06 83 ARG A O 1
ATOM 660 N N . LYS A 1 84 ? -13.481 -4.713 -5.549 1.00 96.12 84 LYS A N 1
ATOM 661 C CA . LYS A 1 84 ? -14.058 -5.597 -4.527 1.00 96.12 84 LYS A CA 1
ATOM 662 C C . LYS A 1 84 ? -14.519 -4.864 -3.265 1.00 96.12 84 LYS A C 1
ATOM 664 O O . LYS A 1 84 ? -14.836 -5.478 -2.252 1.00 96.12 84 LYS A O 1
ATOM 669 N N . ASN A 1 85 ? -14.545 -3.532 -3.305 1.00 96.62 85 ASN A N 1
ATOM 670 C CA . ASN A 1 85 ? -14.839 -2.684 -2.149 1.00 96.62 85 ASN A CA 1
ATOM 671 C C . ASN A 1 85 ? -13.926 -2.929 -0.936 1.00 96.62 85 ASN A C 1
ATOM 673 O O . ASN A 1 85 ? -14.272 -2.511 0.169 1.00 96.62 85 ASN A O 1
ATOM 677 N N . CYS A 1 86 ? -12.768 -3.565 -1.136 1.00 98.06 86 CYS A N 1
ATOM 678 C CA . CYS A 1 86 ? -11.770 -3.733 -0.093 1.00 98.06 86 CYS A CA 1
ATOM 679 C C . CYS A 1 86 ? -11.218 -2.372 0.335 1.00 98.06 86 CYS A C 1
ATOM 681 O O . CYS A 1 86 ? -11.167 -1.418 -0.451 1.00 98.06 86 CYS A O 1
ATOM 683 N N . LYS A 1 87 ? -10.794 -2.305 1.592 1.00 98.44 87 LYS A N 1
ATOM 684 C CA . LYS A 1 87 ? -10.231 -1.121 2.228 1.00 98.44 87 LYS A CA 1
ATOM 685 C C . LYS A 1 87 ? -8.712 -1.205 2.239 1.00 98.44 87 LYS A C 1
ATOM 687 O O . LYS A 1 87 ? -8.168 -2.292 2.417 1.00 98.44 87 LYS A O 1
ATOM 692 N N . LEU A 1 88 ? -8.026 -0.079 2.065 1.00 98.56 88 LEU A N 1
ATOM 693 C CA . LEU A 1 88 ? -6.559 -0.040 2.046 1.00 98.56 88 LEU A CA 1
ATOM 694 C C . LEU A 1 88 ? -6.010 0.762 3.226 1.00 98.56 88 LEU A C 1
ATOM 696 O O . LEU A 1 88 ? -6.372 1.918 3.420 1.00 98.56 88 LEU A O 1
ATOM 700 N N . VAL A 1 89 ? -5.088 0.178 3.987 1.00 98.31 89 VAL A N 1
ATOM 701 C CA . VAL A 1 89 ? -4.358 0.884 5.049 1.00 98.31 89 VAL A CA 1
ATOM 702 C C . VAL A 1 89 ? -2.874 0.872 4.712 1.00 98.31 89 VAL A C 1
ATOM 704 O O . VAL A 1 89 ? -2.248 -0.183 4.674 1.00 98.31 89 VAL A O 1
ATOM 707 N N . GLY A 1 90 ? -2.328 2.045 4.409 1.00 96.50 90 GLY A N 1
ATOM 708 C CA . GLY A 1 90 ? -0.984 2.219 3.875 1.00 96.50 90 GLY A CA 1
ATOM 709 C C . GLY A 1 90 ? 0.064 2.615 4.916 1.00 96.50 90 GLY A C 1
ATOM 710 O O . GLY A 1 90 ? -0.207 3.453 5.771 1.00 96.50 90 GLY A O 1
ATOM 711 N N . THR A 1 91 ? 1.282 2.088 4.797 1.00 95.25 91 THR A N 1
ATOM 712 C CA . THR A 1 91 ? 2.483 2.509 5.540 1.00 95.25 91 THR A CA 1
ATOM 713 C C . THR A 1 91 ? 3.731 2.499 4.664 1.00 95.25 91 THR A C 1
ATOM 715 O O . THR A 1 91 ? 3.748 1.913 3.583 1.00 95.25 91 THR A O 1
ATOM 718 N N . ALA A 1 92 ? 4.810 3.093 5.171 1.00 93.69 92 ALA A N 1
ATOM 719 C CA . ALA A 1 92 ? 6.155 2.918 4.642 1.00 93.69 92 ALA A CA 1
ATOM 720 C C . ALA A 1 92 ? 7.180 2.768 5.779 1.00 93.69 92 ALA A C 1
ATOM 722 O O . ALA A 1 92 ? 7.059 3.383 6.836 1.00 93.69 92 ALA A O 1
ATOM 723 N N . PHE A 1 93 ? 8.224 1.988 5.542 1.00 91.12 93 PHE A N 1
ATOM 724 C CA . PHE A 1 93 ? 9.307 1.687 6.480 1.00 91.12 93 PHE A CA 1
ATOM 725 C C . PHE A 1 93 ? 10.705 1.889 5.880 1.00 91.12 93 PHE A C 1
ATOM 727 O O . PHE A 1 93 ? 11.688 1.900 6.620 1.00 91.12 93 PHE A O 1
ATOM 734 N N . PHE A 1 94 ? 10.823 2.092 4.563 1.00 88.06 94 PHE A N 1
ATOM 735 C CA . PHE A 1 94 ? 12.121 2.302 3.906 1.00 88.06 94 PHE A CA 1
ATOM 736 C C . PHE A 1 94 ? 12.554 3.771 3.821 1.00 88.06 94 PHE A C 1
ATOM 738 O O . PHE A 1 94 ? 13.668 4.116 4.210 1.00 88.06 94 PHE A O 1
ATOM 745 N N . SER A 1 95 ? 11.686 4.648 3.311 1.00 84.38 95 SER A N 1
ATOM 746 C CA . SER A 1 95 ? 11.989 6.067 3.101 1.00 84.38 95 SER A CA 1
ATOM 747 C C . SER A 1 95 ? 10.952 6.945 3.783 1.00 84.38 95 SER A C 1
ATOM 749 O O . SER A 1 95 ? 9.755 6.731 3.603 1.00 84.38 95 SER A O 1
ATOM 751 N N . GLU A 1 96 ? 11.426 7.956 4.516 1.00 83.25 96 GLU A N 1
ATOM 752 C CA . GLU A 1 96 ? 10.570 8.876 5.269 1.00 83.25 96 GLU A CA 1
ATOM 753 C C . GLU A 1 96 ? 9.577 9.634 4.393 1.00 83.25 96 GLU A C 1
ATOM 755 O O . GLU A 1 96 ? 8.430 9.833 4.780 1.00 83.25 96 GLU A O 1
ATOM 760 N N . THR A 1 97 ? 10.003 10.027 3.196 1.00 84.94 97 THR A N 1
ATOM 761 C CA . THR A 1 97 ? 9.212 10.896 2.323 1.00 84.94 97 THR A CA 1
ATOM 762 C C . THR A 1 97 ? 8.782 10.196 1.047 1.00 84.94 97 THR A C 1
ATOM 764 O O . THR A 1 97 ? 7.627 10.320 0.651 1.00 84.94 97 THR A O 1
ATOM 767 N N . VAL A 1 98 ? 9.665 9.424 0.410 1.00 89.50 98 VAL A N 1
ATOM 768 C CA . VAL A 1 98 ? 9.393 8.866 -0.923 1.00 89.50 98 VAL A CA 1
ATOM 769 C C . VAL A 1 98 ? 8.297 7.804 -0.863 1.00 89.50 98 VAL A C 1
ATOM 771 O O . VAL A 1 98 ? 7.320 7.901 -1.597 1.00 89.50 98 VAL A O 1
ATOM 774 N N . GLY A 1 99 ? 8.423 6.836 0.048 1.00 89.88 99 GLY A N 1
ATOM 775 C CA . GLY A 1 99 ? 7.446 5.761 0.233 1.00 89.88 99 GLY A CA 1
ATOM 776 C C . GLY A 1 99 ? 6.020 6.252 0.485 1.00 89.88 99 GLY A C 1
ATOM 777 O O . GLY A 1 99 ? 5.134 5.956 -0.317 1.00 89.88 99 GLY A O 1
ATOM 778 N N . PRO A 1 100 ? 5.770 7.033 1.551 1.00 92.81 100 PRO A N 1
ATOM 779 C CA . PRO A 1 100 ? 4.412 7.445 1.873 1.00 92.81 100 PRO A CA 1
ATOM 780 C C . PRO A 1 100 ? 3.829 8.436 0.862 1.00 92.81 100 PRO A C 1
ATOM 782 O O . PRO A 1 100 ? 2.625 8.383 0.632 1.00 92.81 100 PRO A O 1
ATOM 785 N N . THR A 1 101 ? 4.645 9.289 0.228 1.00 95.12 101 THR A N 1
ATOM 786 C CA . THR A 1 101 ? 4.152 10.220 -0.804 1.00 95.12 101 THR A CA 1
ATOM 787 C C . THR A 1 101 ? 3.687 9.464 -2.042 1.00 95.12 101 THR A C 1
ATOM 789 O O . THR A 1 101 ? 2.554 9.638 -2.470 1.00 95.12 101 THR A O 1
ATOM 792 N N . LEU A 1 102 ? 4.513 8.556 -2.574 1.00 94.56 102 LEU A N 1
ATOM 793 C CA . LEU A 1 102 ? 4.131 7.780 -3.756 1.00 94.56 102 LEU A CA 1
ATOM 794 C C . LEU A 1 102 ? 2.940 6.864 -3.453 1.00 94.56 102 LEU A C 1
ATOM 796 O O . LEU A 1 102 ? 2.021 6.768 -4.258 1.00 94.56 102 LEU A O 1
ATOM 800 N N . LEU A 1 103 ? 2.901 6.241 -2.272 1.00 95.00 103 LEU A N 1
ATOM 801 C CA . LEU A 1 103 ? 1.748 5.442 -1.860 1.00 95.00 103 LEU A CA 1
ATOM 802 C C . LEU A 1 103 ? 0.451 6.259 -1.892 1.00 95.00 103 LEU A C 1
ATOM 804 O O . LEU A 1 103 ? -0.557 5.769 -2.397 1.00 95.00 103 LEU A O 1
ATOM 808 N N . TYR A 1 104 ? 0.486 7.493 -1.379 1.00 96.81 104 TYR A N 1
ATOM 809 C CA . TYR A 1 104 ? -0.654 8.400 -1.450 1.00 96.81 104 TYR A CA 1
ATOM 810 C C . TYR A 1 104 ? -1.017 8.719 -2.898 1.00 96.81 104 TYR A C 1
ATOM 812 O O . TYR A 1 104 ? -2.157 8.494 -3.281 1.00 96.81 104 TYR A O 1
ATOM 820 N N . ASP A 1 105 ? -0.062 9.188 -3.702 1.00 96.12 105 ASP A N 1
ATOM 821 C CA . ASP A 1 105 ? -0.318 9.656 -5.066 1.00 96.12 105 ASP A CA 1
ATOM 822 C C . ASP A 1 105 ? -0.972 8.564 -5.929 1.00 96.12 105 ASP A C 1
ATOM 824 O O . ASP A 1 105 ? -2.023 8.790 -6.530 1.00 96.12 105 ASP A O 1
ATOM 828 N N . TYR A 1 106 ? -0.407 7.350 -5.932 1.00 97.06 106 TYR A N 1
ATOM 829 C CA . TYR A 1 106 ? -0.893 6.259 -6.784 1.00 97.06 106 TYR A CA 1
ATOM 830 C C . TYR A 1 106 ? -2.188 5.613 -6.286 1.00 97.06 106 TYR A C 1
ATOM 832 O O . TYR A 1 106 ? -2.958 5.113 -7.107 1.00 97.06 106 TYR A O 1
ATOM 840 N N . ILE A 1 107 ? -2.450 5.590 -4.973 1.00 98.06 107 ILE A N 1
ATOM 841 C CA . ILE A 1 107 ? -3.755 5.137 -4.469 1.00 98.06 107 ILE A CA 1
ATOM 842 C C . ILE A 1 107 ? -4.809 6.223 -4.695 1.00 98.06 107 ILE A C 1
ATOM 844 O O . ILE A 1 107 ? -5.913 5.887 -5.118 1.00 98.06 107 ILE A O 1
ATOM 848 N N . ASN A 1 108 ? -4.481 7.498 -4.462 1.00 98.12 108 ASN A N 1
ATOM 849 C CA . ASN A 1 108 ? -5.407 8.617 -4.627 1.00 98.12 108 ASN A CA 1
ATOM 850 C C . ASN A 1 108 ? -5.875 8.754 -6.075 1.00 98.12 108 ASN A C 1
ATOM 852 O O . ASN A 1 108 ? -7.069 8.903 -6.302 1.00 98.12 108 ASN A O 1
ATOM 856 N N . GLU A 1 109 ? -4.969 8.630 -7.048 1.00 98.12 109 GLU A N 1
ATOM 857 C CA . GLU A 1 109 ? -5.324 8.646 -8.473 1.00 98.12 109 GLU A CA 1
ATOM 858 C C . GLU A 1 109 ? -6.402 7.595 -8.788 1.00 98.12 109 GLU A C 1
ATOM 860 O O . GLU A 1 109 ? -7.453 7.909 -9.343 1.00 98.12 109 GLU A O 1
ATOM 865 N N . VAL A 1 110 ? -6.199 6.349 -8.348 1.00 98.31 110 VAL A N 1
ATOM 866 C CA . VAL A 1 110 ? -7.173 5.268 -8.566 1.00 98.31 110 VAL A CA 1
ATOM 867 C C . VAL A 1 110 ? -8.444 5.471 -7.737 1.00 98.31 110 VAL A C 1
ATOM 869 O O . VAL A 1 110 ? -9.540 5.126 -8.181 1.00 98.31 110 VAL A O 1
ATOM 872 N N . ALA A 1 111 ? -8.323 6.019 -6.529 1.00 98.12 111 ALA A N 1
ATOM 873 C CA . ALA A 1 111 ? -9.460 6.317 -5.673 1.00 98.12 111 ALA A CA 1
ATOM 874 C C . ALA A 1 111 ? -10.380 7.358 -6.324 1.00 98.12 111 ALA A C 1
ATOM 876 O O . ALA A 1 111 ? -11.585 7.131 -6.394 1.00 98.12 111 ALA A O 1
ATOM 877 N N . GLU A 1 112 ? -9.824 8.440 -6.870 1.00 98.12 112 GLU A N 1
ATOM 878 C CA . GLU A 1 112 ? -10.568 9.467 -7.604 1.00 98.12 112 GLU A CA 1
ATOM 879 C C . GLU A 1 112 ? -11.253 8.886 -8.848 1.00 98.12 112 GLU A C 1
ATOM 881 O O . GLU A 1 112 ? -12.445 9.121 -9.057 1.00 98.12 112 GLU A O 1
ATOM 886 N N . GLU A 1 113 ? -10.548 8.058 -9.628 1.00 97.94 113 GLU A N 1
ATOM 887 C CA . GLU A 1 113 ? -11.117 7.357 -10.791 1.00 97.94 113 GLU A CA 1
ATOM 888 C C . GLU A 1 113 ? -12.323 6.476 -10.424 1.00 97.94 113 GLU A C 1
ATOM 890 O O . GLU A 1 113 ? -13.254 6.317 -11.217 1.00 97.94 113 GLU A O 1
ATOM 895 N N . MET A 1 114 ? -12.299 5.874 -9.234 1.00 98.06 114 MET A N 1
ATOM 896 C CA . MET A 1 114 ? -13.279 4.884 -8.784 1.00 98.06 114 MET A CA 1
ATOM 897 C C . MET A 1 114 ? -14.281 5.423 -7.753 1.00 98.06 114 MET A C 1
ATOM 899 O O . MET A 1 114 ? -15.095 4.650 -7.242 1.00 98.06 114 MET A O 1
ATOM 903 N N . GLY A 1 115 ? -14.240 6.725 -7.452 1.00 97.81 115 GLY A N 1
ATOM 904 C CA . GLY A 1 115 ? -15.123 7.376 -6.481 1.00 97.81 115 GLY A CA 1
ATOM 905 C C . GLY A 1 115 ? -14.947 6.871 -5.045 1.00 97.81 115 GLY A C 1
ATOM 906 O O . GLY A 1 115 ? -15.935 6.717 -4.331 1.00 97.81 115 GLY A O 1
ATOM 907 N N . LYS A 1 116 ? -13.712 6.557 -4.645 1.00 98.25 116 LYS A N 1
ATOM 908 C CA . LYS A 1 116 ? -13.340 6.119 -3.293 1.00 98.25 116 LYS A CA 1
ATOM 909 C C . LYS A 1 116 ? -12.860 7.300 -2.456 1.00 98.25 116 LYS A C 1
ATOM 911 O O . LYS A 1 116 ? -12.200 8.203 -2.963 1.00 98.25 116 LYS A O 1
ATOM 916 N N . GLU A 1 117 ? -13.167 7.278 -1.165 1.00 98.12 117 GLU A N 1
ATOM 917 C CA . GLU A 1 117 ? -12.945 8.408 -0.259 1.00 98.12 117 GLU A CA 1
ATOM 918 C C . GLU A 1 117 ? -11.821 8.130 0.754 1.00 98.12 117 GLU A C 1
ATOM 920 O O . GLU A 1 117 ? -11.783 7.080 1.407 1.00 98.12 117 GLU A O 1
ATOM 925 N N . TYR A 1 118 ? -10.904 9.090 0.914 1.00 98.25 118 TYR A N 1
ATOM 926 C CA . TYR A 1 118 ? -9.855 9.029 1.936 1.00 98.25 118 TYR A CA 1
ATOM 927 C C . TYR A 1 118 ? -10.468 9.073 3.344 1.00 98.25 118 TYR A C 1
ATOM 929 O O . TYR A 1 118 ? -11.352 9.876 3.625 1.00 98.25 118 TYR A O 1
ATOM 937 N N . GLY A 1 119 ? -10.013 8.206 4.245 1.00 97.50 119 GLY A N 1
ATOM 938 C CA . GLY A 1 119 ? -10.584 8.044 5.585 1.00 97.50 119 GLY A CA 1
ATOM 939 C C . GLY A 1 119 ? -11.712 7.015 5.679 1.00 97.50 119 GLY A C 1
ATOM 940 O O . GLY A 1 119 ? -11.960 6.489 6.767 1.00 97.50 119 GLY A O 1
ATOM 941 N N . VAL A 1 120 ? -12.368 6.689 4.559 1.00 98.06 120 VAL A N 1
ATOM 942 C CA . VAL A 1 120 ? -13.492 5.738 4.492 1.00 98.06 120 VAL A CA 1
ATOM 943 C C . VAL A 1 120 ? -13.105 4.465 3.749 1.00 98.06 120 VAL A C 1
ATOM 945 O O . VAL A 1 120 ? -13.392 3.361 4.216 1.00 98.06 120 VAL A O 1
ATOM 948 N N . ASP A 1 121 ? -12.484 4.601 2.581 1.00 98.38 121 ASP A N 1
ATOM 949 C CA . ASP A 1 121 ? -12.048 3.492 1.730 1.00 98.38 121 ASP A CA 1
ATOM 950 C C . ASP A 1 121 ? -10.562 3.197 1.876 1.00 98.38 121 ASP A C 1
ATOM 952 O O . ASP A 1 121 ? -10.145 2.045 1.761 1.00 98.38 121 ASP A O 1
ATOM 956 N N . TRP A 1 122 ? -9.759 4.219 2.158 1.00 98.56 122 TRP A N 1
ATOM 957 C CA . TRP A 1 122 ? -8.332 4.046 2.355 1.00 98.56 122 TRP A CA 1
ATOM 958 C C . TRP A 1 122 ? -7.727 5.130 3.244 1.00 98.56 122 TRP A C 1
ATOM 960 O O . TRP A 1 122 ? -8.260 6.234 3.332 1.00 98.56 122 TRP A O 1
ATOM 970 N N . VAL A 1 123 ? -6.619 4.816 3.915 1.00 98.38 123 VAL A N 1
ATOM 971 C CA . VAL A 1 123 ? -5.853 5.753 4.754 1.00 98.38 123 VAL A CA 1
ATOM 972 C C . VAL A 1 123 ? -4.362 5.507 4.558 1.00 98.38 123 VAL A C 1
ATOM 974 O O . VAL A 1 123 ? -3.933 4.361 4.444 1.00 98.38 123 VAL A O 1
ATOM 977 N N . ASN A 1 124 ? -3.562 6.574 4.564 1.00 97.81 124 ASN A N 1
ATOM 978 C CA . ASN A 1 124 ? -2.105 6.490 4.579 1.00 97.81 124 ASN A CA 1
ATOM 979 C C . ASN A 1 124 ? -1.562 6.909 5.953 1.00 97.81 124 ASN A C 1
ATOM 981 O O . ASN A 1 124 ? -1.708 8.053 6.374 1.00 97.81 124 ASN A O 1
ATOM 985 N N . LEU A 1 125 ? -0.906 5.987 6.653 1.00 96.50 125 LEU A N 1
ATOM 986 C CA . LEU A 1 125 ? -0.336 6.189 7.990 1.00 96.50 125 LEU A CA 1
ATOM 987 C C . LEU A 1 125 ? 1.126 6.670 7.948 1.00 96.50 125 LEU A C 1
ATOM 989 O O . LEU A 1 125 ? 1.750 6.919 8.986 1.00 96.50 125 LEU A O 1
ATOM 993 N N . GLY A 1 126 ? 1.683 6.843 6.749 1.00 94.44 126 GLY A N 1
ATOM 994 C CA . GLY A 1 126 ? 2.974 7.484 6.547 1.00 94.44 126 GLY A CA 1
ATOM 995 C C . GLY A 1 126 ? 4.168 6.586 6.865 1.00 94.44 126 GLY A C 1
ATOM 996 O O . GLY A 1 126 ? 4.055 5.362 6.974 1.00 94.44 126 GLY A O 1
ATOM 997 N N . TYR A 1 127 ? 5.333 7.218 7.016 1.00 93.44 127 TYR A N 1
ATOM 998 C CA . TYR A 1 127 ? 6.566 6.522 7.364 1.00 93.44 127 TYR A CA 1
ATOM 999 C C . TYR A 1 127 ? 6.663 6.198 8.854 1.00 93.44 127 TYR A C 1
ATOM 1001 O O . TYR A 1 127 ? 6.332 7.028 9.703 1.00 93.44 127 TYR A O 1
ATOM 1009 N N . ARG A 1 128 ? 7.195 5.016 9.174 1.00 90.94 128 ARG A N 1
ATOM 1010 C CA . ARG A 1 128 ? 7.435 4.564 10.543 1.00 90.94 128 ARG A CA 1
ATOM 1011 C C . ARG A 1 128 ? 8.896 4.193 10.744 1.00 90.94 128 ARG A C 1
ATOM 1013 O O . ARG A 1 128 ? 9.427 3.286 10.107 1.00 90.94 128 ARG A O 1
ATOM 1020 N N . LEU A 1 129 ? 9.535 4.902 11.673 1.00 85.31 129 LEU A N 1
ATOM 1021 C CA . LEU A 1 129 ? 10.907 4.629 12.075 1.00 85.31 129 LEU A CA 1
ATOM 1022 C C . LEU A 1 129 ? 10.968 3.325 12.877 1.00 85.31 129 LEU A C 1
ATOM 1024 O O . LEU A 1 129 ? 10.127 3.093 13.738 1.00 85.31 129 LEU A O 1
ATOM 1028 N N . ASN A 1 130 ? 12.014 2.526 12.652 1.00 84.81 130 ASN A N 1
ATOM 1029 C CA . ASN A 1 130 ? 12.226 1.246 13.334 1.00 84.81 130 ASN A CA 1
ATOM 1030 C C . ASN A 1 130 ? 11.074 0.257 13.082 1.00 84.81 130 ASN A C 1
ATOM 1032 O O . ASN A 1 130 ? 10.250 -0.031 13.954 1.00 84.81 130 ASN A O 1
ATOM 1036 N N . ALA A 1 131 ? 11.048 -0.265 11.852 1.00 84.31 131 ALA A N 1
ATOM 1037 C CA . ALA A 1 131 ? 9.999 -1.139 11.343 1.00 84.31 131 ALA A CA 1
ATOM 1038 C C . ALA A 1 131 ? 9.664 -2.297 12.289 1.00 84.31 131 ALA A C 1
ATOM 1040 O O . ALA A 1 131 ? 8.495 -2.537 12.569 1.00 84.31 131 ALA A O 1
ATOM 1041 N N . GLU A 1 132 ? 10.674 -2.984 12.830 1.00 86.44 132 GLU A N 1
ATOM 1042 C CA . GLU A 1 132 ? 10.459 -4.136 13.709 1.00 86.44 132 GLU A CA 1
ATOM 1043 C C . GLU A 1 132 ? 9.713 -3.752 14.995 1.00 86.44 132 GLU A C 1
ATOM 1045 O O . GLU A 1 132 ? 8.753 -4.423 15.381 1.00 86.44 132 GLU A O 1
ATOM 1050 N N . ALA A 1 133 ? 10.128 -2.667 15.654 1.00 89.94 133 ALA A N 1
ATOM 1051 C CA . ALA A 1 133 ? 9.484 -2.201 16.878 1.00 89.94 133 ALA A CA 1
ATOM 1052 C C . ALA A 1 133 ? 8.051 -1.723 16.606 1.00 89.94 133 ALA A C 1
ATOM 1054 O O . ALA A 1 133 ? 7.125 -2.125 17.311 1.00 89.94 133 ALA A O 1
ATOM 1055 N N . CYS A 1 134 ? 7.862 -0.922 15.556 1.00 90.06 134 CYS A N 1
ATOM 1056 C CA . CYS A 1 134 ? 6.553 -0.426 15.145 1.00 90.06 134 CYS A CA 1
ATOM 1057 C C . CYS A 1 134 ? 5.596 -1.568 14.785 1.00 90.06 134 CYS A C 1
ATOM 1059 O O . CYS A 1 134 ? 4.487 -1.613 15.313 1.00 90.06 134 CYS A O 1
ATOM 1061 N N . MET A 1 135 ? 6.028 -2.530 13.965 1.00 89.56 135 MET A N 1
ATOM 1062 C CA . MET A 1 135 ? 5.202 -3.680 13.587 1.00 89.56 135 MET A CA 1
ATOM 1063 C C . MET A 1 135 ? 4.800 -4.518 14.802 1.00 89.56 135 MET A C 1
ATOM 1065 O O . MET A 1 135 ? 3.638 -4.897 14.902 1.00 89.56 135 MET A O 1
ATOM 1069 N N . LYS A 1 136 ? 5.708 -4.764 15.760 1.00 93.12 136 LYS A N 1
ATOM 1070 C CA . LYS A 1 136 ? 5.375 -5.506 16.993 1.00 93.12 136 LYS A CA 1
ATOM 1071 C C . LYS A 1 136 ? 4.244 -4.854 17.781 1.00 93.12 136 LYS A C 1
ATOM 1073 O O . LYS A 1 136 ? 3.412 -5.572 18.322 1.00 93.12 136 LYS A O 1
ATOM 1078 N N . VAL A 1 137 ? 4.207 -3.524 17.834 1.00 95.25 137 VAL A N 1
ATOM 1079 C CA . VAL A 1 137 ? 3.109 -2.795 18.478 1.00 95.25 137 VAL A CA 1
ATOM 1080 C C . VAL A 1 137 ? 1.838 -2.896 17.632 1.00 95.25 137 VAL A C 1
ATOM 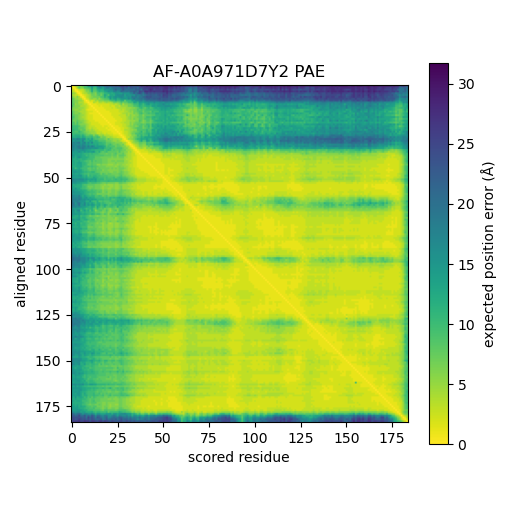1082 O O . VAL A 1 137 ? 0.796 -3.265 18.161 1.00 95.25 137 VAL A O 1
ATOM 1085 N N . MET A 1 138 ? 1.926 -2.669 16.316 1.00 95.12 138 MET A N 1
ATOM 1086 C CA . MET A 1 138 ? 0.764 -2.676 15.409 1.00 95.12 138 MET A CA 1
ATOM 1087 C C . MET A 1 138 ? 0.046 -4.024 15.312 1.00 95.12 138 MET A C 1
ATOM 1089 O O . MET A 1 138 ? -1.132 -4.059 14.955 1.00 95.12 138 MET A O 1
ATOM 1093 N N . VAL A 1 139 ? 0.725 -5.130 15.635 1.00 95.56 139 VAL A N 1
ATOM 1094 C CA . VAL A 1 139 ? 0.093 -6.454 15.723 1.00 95.56 139 VAL A CA 1
ATOM 1095 C C . VAL A 1 139 ? -1.124 -6.414 16.646 1.00 95.56 139 VAL A C 1
ATOM 1097 O O . VAL A 1 139 ? -2.163 -6.954 16.269 1.00 95.56 139 VAL A O 1
ATOM 1100 N N . ASP A 1 140 ? -1.018 -5.739 17.792 1.00 97.00 140 ASP A N 1
ATOM 1101 C CA . ASP A 1 140 ? -2.087 -5.671 18.793 1.00 97.00 140 ASP A CA 1
ATOM 1102 C C . ASP A 1 140 ? -2.714 -4.262 18.912 1.00 97.00 140 ASP A C 1
ATOM 1104 O O . ASP A 1 140 ? -3.879 -4.160 19.289 1.00 97.00 140 ASP A O 1
ATOM 1108 N N . ASP A 1 141 ? -1.992 -3.191 18.554 1.00 96.81 141 ASP A N 1
ATOM 1109 C CA . ASP A 1 141 ? -2.482 -1.803 18.556 1.00 96.81 141 ASP A CA 1
ATOM 1110 C C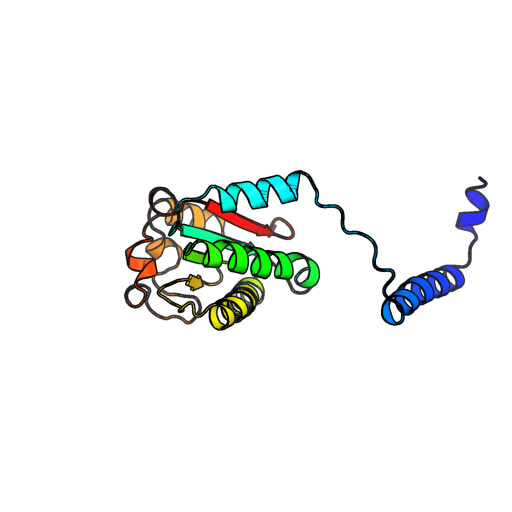 . ASP A 1 141 ? -1.838 -0.958 17.435 1.00 96.81 141 ASP A C 1
ATOM 1112 O O . ASP A 1 141 ? -0.744 -0.395 17.564 1.00 96.81 141 ASP A O 1
ATOM 1116 N N . VAL A 1 142 ? -2.544 -0.846 16.307 1.00 96.75 142 VAL A N 1
ATOM 1117 C CA . VAL A 1 142 ? -2.140 -0.035 15.149 1.00 96.75 142 VAL A CA 1
ATOM 1118 C C . VAL A 1 142 ? -2.012 1.436 15.524 1.00 96.75 142 VAL A C 1
ATOM 1120 O O . VAL A 1 142 ? -1.065 2.094 15.095 1.00 96.75 142 VAL A O 1
ATOM 1123 N N . TRP A 1 143 ? -2.929 1.959 16.338 1.00 95.94 143 TRP A N 1
ATOM 1124 C CA . TRP A 1 143 ? -2.983 3.380 16.671 1.00 95.94 143 TRP A CA 1
ATOM 1125 C C . TRP A 1 143 ? -1.780 3.787 17.515 1.00 95.94 143 TRP A C 1
ATOM 1127 O O . TRP A 1 143 ? -1.139 4.797 17.220 1.00 95.94 143 TRP A O 1
ATOM 1137 N N . ALA A 1 144 ? -1.422 2.974 18.510 1.00 94.56 144 ALA A N 1
ATOM 1138 C CA . ALA A 1 144 ? -0.196 3.157 19.276 1.00 94.56 144 ALA A CA 1
ATOM 1139 C C . ALA A 1 144 ? 1.046 3.028 18.383 1.00 94.56 144 ALA A C 1
ATOM 1141 O O . ALA A 1 144 ? 1.964 3.842 18.483 1.00 94.56 144 ALA A O 1
ATOM 1142 N N . GLY A 1 145 ? 1.057 2.053 17.470 1.00 91.81 145 G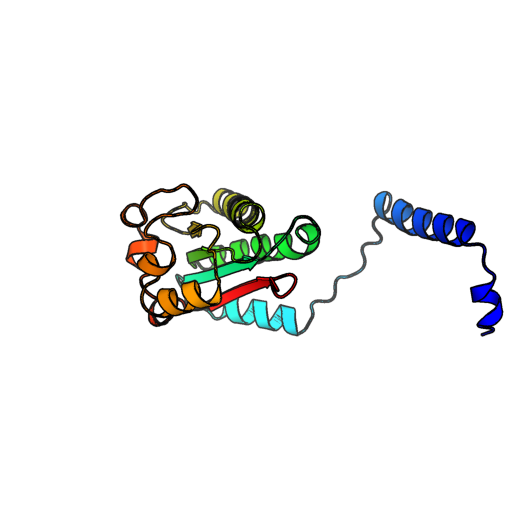LY A N 1
ATOM 1143 C CA . GLY A 1 145 ? 2.183 1.805 16.571 1.00 91.81 145 GLY A CA 1
ATOM 1144 C C . GLY A 1 145 ? 2.481 2.951 15.598 1.00 91.81 145 GLY A C 1
ATOM 1145 O O . GLY A 1 145 ? 3.645 3.159 15.244 1.00 91.81 145 GLY A O 1
ATOM 1146 N N . VAL A 1 146 ? 1.461 3.713 15.185 1.00 91.81 146 VAL A N 1
ATOM 1147 C CA . VAL A 1 146 ? 1.613 4.874 14.284 1.00 91.81 146 VAL A CA 1
ATOM 1148 C C . VAL A 1 146 ? 1.579 6.230 14.984 1.00 91.81 146 VAL A C 1
ATOM 1150 O O . VAL A 1 146 ? 1.757 7.259 14.336 1.00 91.81 146 VAL A O 1
ATOM 1153 N N . GLY A 1 147 ? 1.415 6.255 16.307 1.00 92.50 147 GLY A N 1
ATOM 1154 C CA . GLY A 1 147 ? 1.363 7.498 17.077 1.00 92.50 147 GLY A CA 1
ATOM 1155 C C . GLY A 1 147 ? 0.038 8.258 16.948 1.00 92.50 147 GLY A C 1
ATOM 1156 O O . GLY A 1 147 ? 0.011 9.466 17.163 1.00 92.50 147 GLY A O 1
ATOM 1157 N N . GLY A 1 148 ? -1.054 7.570 16.606 1.00 94.25 148 GLY A N 1
ATOM 1158 C CA . GLY A 1 148 ? -2.417 8.108 16.672 1.00 94.25 148 GLY A CA 1
ATOM 1159 C C . GLY A 1 148 ? -2.801 9.112 15.583 1.00 94.25 148 GLY A C 1
ATOM 1160 O O . GLY A 1 148 ? -3.879 9.699 15.675 1.00 94.25 148 GLY A O 1
ATOM 1161 N N . VAL A 1 149 ? -1.970 9.292 14.553 1.00 96.25 149 VAL A N 1
ATOM 1162 C CA . VAL A 1 149 ? -2.222 10.211 13.431 1.00 96.25 149 VAL A CA 1
ATOM 1163 C C . VAL A 1 149 ? -1.916 9.560 12.082 1.00 96.25 149 VAL A C 1
ATOM 1165 O O . VAL A 1 149 ? -1.150 8.597 12.008 1.00 96.25 149 VAL A O 1
ATOM 1168 N N . ASP A 1 150 ? -2.503 10.091 11.013 1.00 96.00 150 ASP A N 1
ATOM 1169 C CA . ASP A 1 150 ? -2.149 9.736 9.640 1.00 96.00 150 ASP A CA 1
ATOM 1170 C C . ASP A 1 150 ? -0.870 10.450 9.164 1.00 96.00 150 ASP A C 1
ATOM 1172 O O . ASP A 1 150 ? -0.220 11.194 9.906 1.00 96.00 150 ASP A O 1
ATOM 1176 N N . TRP A 1 151 ? -0.501 10.239 7.900 1.00 94.50 151 TRP A N 1
ATOM 1177 C CA . TRP A 1 151 ? 0.695 10.837 7.303 1.00 94.50 151 TRP A CA 1
ATOM 1178 C C . TRP A 1 151 ? 0.672 12.376 7.215 1.00 94.50 151 TRP A C 1
ATOM 1180 O O . TRP A 1 151 ? 1.735 12.985 7.119 1.00 94.50 151 TRP A O 1
ATOM 1190 N N . THR A 1 152 ? -0.506 13.009 7.288 1.00 93.56 152 THR A N 1
ATOM 1191 C CA . THR A 1 152 ? -0.660 14.476 7.324 1.00 93.56 152 THR A CA 1
ATOM 1192 C C . THR A 1 152 ? -0.688 15.044 8.744 1.00 93.56 152 THR A C 1
ATOM 1194 O O . THR A 1 152 ? -0.706 16.262 8.921 1.00 93.56 152 THR A O 1
ATOM 1197 N N . GLY A 1 153 ? -0.674 14.182 9.767 1.00 95.06 153 GLY A N 1
ATOM 1198 C CA . GLY A 1 153 ? -0.819 14.569 11.169 1.00 95.06 153 GLY A CA 1
ATOM 1199 C C . GLY A 1 153 ? -2.274 14.683 11.630 1.00 95.06 153 GLY A C 1
ATOM 1200 O O . GLY A 1 153 ? -2.527 15.183 12.726 1.00 95.06 153 GLY A O 1
ATOM 1201 N N . THR A 1 154 ? -3.234 14.220 10.828 1.00 97.31 154 THR A N 1
ATOM 1202 C CA . THR A 1 154 ? -4.647 14.191 11.205 1.00 97.31 154 THR A CA 1
ATOM 1203 C C . THR A 1 154 ? -4.895 13.042 12.188 1.00 97.31 154 THR A C 1
ATOM 1205 O O . THR A 1 154 ? -4.531 11.903 11.888 1.00 97.31 154 THR A O 1
ATOM 1208 N N . PRO A 1 155 ? -5.517 13.300 13.351 1.00 97.56 155 PRO A N 1
ATOM 1209 C CA . PRO A 1 155 ? -5.888 12.264 14.313 1.00 97.56 155 PRO A CA 1
ATOM 1210 C C . PRO A 1 155 ? -6.706 11.116 13.701 1.00 97.56 155 PRO A C 1
ATOM 1212 O O . PRO A 1 155 ? -7.618 11.346 12.905 1.00 97.56 155 PRO A O 1
ATOM 1215 N N . LEU A 1 156 ? -6.386 9.868 14.072 1.00 97.12 156 LEU A N 1
ATOM 1216 C CA . LEU A 1 156 ? -7.032 8.677 13.494 1.00 97.12 156 LEU A CA 1
ATOM 1217 C C . LEU A 1 156 ? -8.512 8.539 13.857 1.00 97.12 156 LEU A C 1
ATOM 1219 O O . LEU A 1 156 ? -9.252 7.821 13.185 1.00 97.12 156 LEU A O 1
ATOM 1223 N N . ASP A 1 157 ? -8.957 9.225 14.905 1.00 96.69 157 ASP A N 1
ATOM 1224 C CA . ASP A 1 157 ? -10.358 9.265 15.301 1.00 96.69 157 ASP A CA 1
ATOM 1225 C C . ASP A 1 157 ? -11.266 9.917 14.254 1.00 96.69 157 ASP A C 1
ATOM 1227 O O . ASP A 1 157 ? -12.438 9.543 14.165 1.00 96.69 157 ASP A O 1
ATOM 1231 N N . ASN A 1 158 ? -10.707 10.778 13.400 1.00 97.00 158 ASN A N 1
ATOM 1232 C CA . ASN A 1 158 ? -11.410 11.409 12.285 1.00 97.00 158 ASN A CA 1
ATOM 1233 C C . ASN A 1 158 ? -11.714 10.456 11.117 1.00 97.00 158 ASN A C 1
ATOM 1235 O O . ASN A 1 158 ? -12.485 10.827 10.232 1.00 97.00 158 ASN A O 1
ATOM 1239 N N . PHE A 1 159 ? -11.136 9.250 11.084 1.00 97.75 159 PHE A N 1
ATOM 1240 C CA . PHE A 1 159 ? -11.269 8.331 9.951 1.00 97.75 159 PHE A CA 1
ATOM 1241 C C . PHE A 1 159 ? -12.154 7.123 10.294 1.00 97.75 159 PHE A C 1
ATOM 1243 O O . PHE A 1 159 ? -11.742 6.267 11.085 1.00 97.75 159 PHE A O 1
ATOM 1250 N N . PRO A 1 160 ? -13.346 6.982 9.675 1.00 97.62 160 PRO A N 1
ATOM 1251 C CA . PRO A 1 160 ? -14.226 5.828 9.881 1.00 97.62 160 PRO A CA 1
ATOM 1252 C C . PRO A 1 160 ? -13.563 4.463 9.646 1.00 97.62 160 PRO A C 1
ATOM 1254 O O . PRO A 1 160 ? -13.904 3.492 10.325 1.00 97.62 160 PRO A O 1
ATOM 1257 N N . LEU A 1 161 ? -12.606 4.374 8.717 1.00 97.75 161 LEU A N 1
ATOM 1258 C CA . LEU A 1 161 ? -11.833 3.152 8.482 1.00 97.75 161 LEU A CA 1
ATOM 1259 C C . LEU A 1 161 ? -10.971 2.782 9.697 1.00 97.75 161 LEU A C 1
ATOM 1261 O O . LEU A 1 161 ? -10.945 1.630 10.121 1.00 97.75 161 LEU A O 1
ATOM 1265 N N . MET A 1 162 ? -10.316 3.759 10.322 1.00 97.62 162 MET A N 1
ATOM 1266 C CA . MET A 1 162 ? -9.411 3.501 11.447 1.00 97.62 162 MET A CA 1
ATOM 1267 C C . MET A 1 162 ? -10.147 3.135 12.735 1.00 97.62 162 MET A C 1
ATOM 1269 O O . MET A 1 162 ? -9.559 2.531 13.628 1.00 97.62 162 MET A O 1
ATOM 1273 N N . GLN A 1 163 ? -11.444 3.436 12.830 1.00 96.00 163 GLN A N 1
ATOM 1274 C CA . GLN A 1 163 ? -12.289 2.931 13.915 1.00 96.00 163 GLN A CA 1
ATOM 1275 C C . GLN A 1 163 ? -12.478 1.412 13.845 1.00 96.00 163 GLN A C 1
ATOM 1277 O O . GLN A 1 163 ? -12.673 0.784 14.884 1.00 96.00 163 GLN A O 1
ATOM 1282 N N . GLN A 1 164 ? -12.400 0.841 12.639 1.00 94.69 164 GLN A N 1
ATOM 1283 C CA . GLN A 1 164 ? -12.535 -0.593 12.376 1.00 94.69 164 GLN A CA 1
ATOM 1284 C C . GLN A 1 164 ? -11.186 -1.318 12.438 1.00 94.69 164 GLN A C 1
ATOM 1286 O O . GLN A 1 164 ? -11.152 -2.493 12.775 1.00 94.69 164 GLN A O 1
ATOM 1291 N N . VAL A 1 165 ? -10.080 -0.620 12.161 1.00 96.69 165 VAL A N 1
ATOM 1292 C CA . VAL A 1 165 ? -8.730 -1.199 12.144 1.00 96.69 165 VAL A CA 1
ATOM 1293 C C . VAL A 1 165 ? -7.964 -0.787 13.401 1.00 96.69 165 VAL A C 1
ATOM 1295 O O . VAL A 1 165 ? -7.370 0.295 13.467 1.00 96.69 165 VAL A O 1
ATOM 1298 N N . ARG A 1 166 ? -7.982 -1.652 14.423 1.00 96.06 166 ARG A N 1
ATOM 1299 C CA . ARG A 1 166 ? -7.294 -1.439 15.708 1.00 96.06 166 ARG A CA 1
ATOM 1300 C C . ARG A 1 166 ? -6.047 -2.293 15.858 1.00 96.06 166 ARG A C 1
ATOM 1302 O O . ARG A 1 166 ? -5.127 -1.875 16.546 1.00 96.06 166 ARG A O 1
ATOM 1309 N N . SER A 1 167 ? -5.990 -3.438 15.197 1.00 97.06 167 SER A N 1
ATOM 1310 C CA . SER A 1 167 ? -4.912 -4.414 15.302 1.00 97.06 167 SER A CA 1
ATOM 1311 C C . SER A 1 167 ? -4.680 -5.088 13.954 1.00 97.06 167 SER A C 1
ATOM 1313 O O . SER A 1 167 ? -5.632 -5.476 13.279 1.00 97.06 167 SER A O 1
ATOM 1315 N N . ILE A 1 168 ? -3.420 -5.296 13.566 1.00 96.25 168 ILE A N 1
ATOM 1316 C CA . ILE A 1 168 ? -3.123 -6.096 12.366 1.00 96.25 168 ILE A CA 1
ATOM 1317 C C . ILE A 1 168 ? -3.611 -7.536 12.562 1.00 96.25 168 ILE A C 1
ATOM 1319 O O . ILE A 1 168 ? -4.070 -8.169 11.620 1.00 96.25 168 ILE A O 1
ATOM 1323 N N . ARG A 1 169 ? -3.547 -8.064 13.790 1.00 96.00 169 ARG A N 1
ATOM 1324 C CA . ARG A 1 169 ? -3.920 -9.452 14.084 1.00 96.00 169 ARG A CA 1
ATOM 1325 C C . ARG A 1 169 ? -5.373 -9.783 13.744 1.00 96.00 169 ARG A C 1
ATOM 1327 O O . ARG A 1 169 ? -5.620 -10.889 13.274 1.00 96.00 169 ARG A O 1
ATOM 1334 N N . ASN A 1 170 ? -6.307 -8.892 14.073 1.00 96.75 170 ASN A N 1
ATOM 1335 C CA . ASN A 1 170 ? -7.736 -9.202 14.004 1.00 96.75 170 ASN A CA 1
ATOM 1336 C C . ASN A 1 170 ? -8.452 -8.487 12.858 1.00 96.75 170 ASN A C 1
ATOM 1338 O O . ASN A 1 170 ? -9.493 -8.970 12.426 1.00 96.75 170 ASN A O 1
ATOM 1342 N N . ASP A 1 171 ? -7.903 -7.365 12.381 1.00 97.50 171 ASP A N 1
ATOM 1343 C CA . ASP A 1 171 ? -8.634 -6.440 11.510 1.00 97.50 171 ASP A CA 1
ATOM 1344 C C . ASP A 1 171 ? -8.005 -6.298 10.114 1.00 97.50 171 ASP A C 1
ATOM 1346 O O . ASP A 1 171 ? -8.460 -5.475 9.326 1.00 97.50 171 ASP A O 1
ATOM 1350 N N . VAL A 1 172 ? -6.946 -7.058 9.806 1.00 97.75 172 VAL A N 1
ATOM 1351 C CA . VAL A 1 172 ? -6.275 -7.066 8.496 1.00 97.75 172 VAL A CA 1
ATOM 1352 C C . VAL 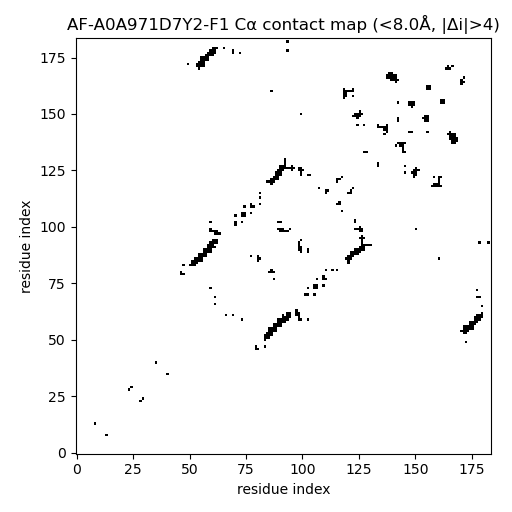A 1 172 ? -6.330 -8.468 7.899 1.00 97.75 172 VAL A C 1
ATOM 1354 O O . VAL A 1 172 ? -5.838 -9.427 8.492 1.00 97.75 172 VAL A O 1
ATOM 1357 N N . ASP A 1 173 ? -6.871 -8.572 6.687 1.00 97.62 173 ASP A N 1
ATOM 1358 C CA . ASP A 1 173 ? -7.054 -9.844 5.980 1.00 97.62 173 ASP A CA 1
ATOM 1359 C C . ASP A 1 173 ? -5.853 -10.208 5.096 1.00 97.62 173 ASP A C 1
ATOM 1361 O O . ASP A 1 173 ? -5.563 -11.382 4.862 1.00 97.62 173 ASP A O 1
ATOM 1365 N N . LEU A 1 174 ? -5.144 -9.197 4.585 1.00 97.50 174 LEU A N 1
ATOM 1366 C CA . LEU A 1 174 ? -3.998 -9.371 3.697 1.00 97.50 174 LEU A CA 1
ATOM 1367 C C . LEU A 1 174 ? -2.941 -8.299 3.955 1.00 97.50 174 LEU A C 1
ATOM 1369 O O . LEU A 1 174 ? -3.261 -7.123 4.097 1.00 97.50 174 LEU A O 1
ATOM 1373 N N . ILE A 1 175 ? -1.671 -8.703 3.931 1.00 96.44 175 ILE A N 1
ATOM 1374 C CA . ILE A 1 175 ? -0.528 -7.788 3.941 1.00 96.44 175 ILE A CA 1
ATOM 1375 C C . ILE A 1 175 ? 0.145 -7.843 2.569 1.00 96.44 175 ILE A C 1
ATOM 1377 O O . ILE A 1 175 ? 0.601 -8.900 2.132 1.00 96.44 175 ILE A O 1
ATOM 1381 N N . PHE A 1 176 ? 0.227 -6.695 1.905 1.00 96.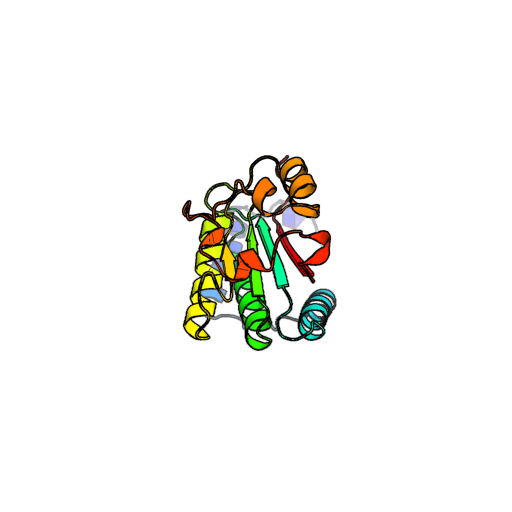25 176 PHE A N 1
ATOM 1382 C CA . PHE A 1 176 ? 0.901 -6.508 0.629 1.00 96.25 176 PHE A CA 1
ATOM 1383 C C . PHE A 1 176 ? 2.114 -5.600 0.815 1.00 96.25 176 PHE A C 1
ATOM 1385 O O . PHE A 1 176 ? 1.990 -4.477 1.298 1.00 96.25 176 PHE A O 1
ATOM 1392 N N . VAL A 1 177 ? 3.295 -6.072 0.423 1.00 93.81 177 VAL A N 1
ATOM 1393 C CA . VAL A 1 177 ? 4.549 -5.331 0.600 1.00 93.81 177 VAL A CA 1
ATOM 1394 C C . VAL A 1 177 ? 5.260 -5.214 -0.735 1.00 93.81 177 VAL A C 1
ATOM 1396 O O . VAL A 1 177 ? 5.580 -6.221 -1.365 1.00 93.81 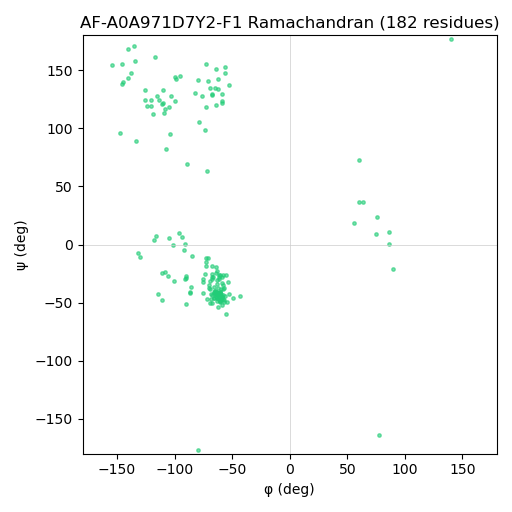177 VAL A O 1
ATOM 1399 N N . THR A 1 178 ? 5.563 -3.987 -1.141 1.00 92.38 178 THR A N 1
ATOM 1400 C CA . THR A 1 178 ? 6.548 -3.716 -2.193 1.00 92.38 178 THR A CA 1
ATOM 1401 C C . THR A 1 178 ? 7.821 -3.232 -1.525 1.00 92.38 178 THR A C 1
ATOM 1403 O O . THR A 1 178 ? 7.751 -2.297 -0.732 1.00 92.38 178 THR A O 1
ATOM 1406 N N . THR A 1 179 ? 8.964 -3.832 -1.839 1.00 88.69 179 THR A N 1
ATOM 1407 C CA . THR A 1 179 ? 10.236 -3.508 -1.185 1.00 88.69 179 THR A CA 1
ATOM 1408 C C . THR A 1 179 ? 11.407 -3.616 -2.151 1.00 88.69 179 THR A C 1
ATOM 1410 O O . THR A 1 179 ? 11.347 -4.355 -3.133 1.00 88.69 179 THR A O 1
ATOM 1413 N N . VAL A 1 180 ? 12.485 -2.894 -1.849 1.00 79.56 180 VAL A N 1
ATOM 1414 C CA . VAL A 1 180 ? 13.745 -2.870 -2.614 1.00 79.56 180 VAL A CA 1
ATOM 1415 C C . VAL A 1 180 ? 14.955 -3.404 -1.856 1.00 79.56 180 VAL A C 1
ATOM 1417 O O . VAL A 1 180 ? 16.077 -3.330 -2.356 1.00 79.56 180 VAL A O 1
ATOM 1420 N N . GLY A 1 181 ? 14.735 -3.969 -0.668 1.00 67.19 181 GLY A N 1
ATOM 1421 C CA . GLY A 1 181 ? 15.771 -4.565 0.176 1.00 67.19 181 GLY A CA 1
ATOM 1422 C C . GLY A 1 181 ? 15.575 -4.249 1.659 1.00 67.19 181 GLY A C 1
ATOM 1423 O O . GLY A 1 181 ? 14.670 -3.504 2.030 1.00 67.19 181 GLY A O 1
ATOM 1424 N N . SER A 1 182 ? 16.435 -4.810 2.517 1.00 53.94 182 SER A N 1
ATOM 1425 C CA . SER A 1 182 ? 16.456 -4.430 3.937 1.00 53.94 182 SER A CA 1
ATOM 1426 C C . SER A 1 182 ? 16.980 -2.999 4.070 1.00 53.94 182 SER A C 1
ATOM 1428 O O . SER A 1 182 ? 18.007 -2.687 3.453 1.00 53.94 182 SER A O 1
ATOM 1430 N N . PRO A 1 183 ? 16.344 -2.132 4.872 1.00 51.16 183 PRO A N 1
ATOM 1431 C CA . PRO A 1 183 ? 16.929 -0.864 5.288 1.00 51.16 183 PRO A CA 1
ATOM 1432 C C . PRO A 1 183 ? 18.070 -1.113 6.296 1.00 51.16 183 PRO A C 1
ATOM 1434 O O . PRO A 1 183 ? 17.981 -0.708 7.448 1.00 51.16 183 PRO A O 1
ATOM 1437 N N . GLY A 1 184 ? 19.140 -1.791 5.859 1.00 43.47 184 GLY A N 1
ATOM 1438 C CA . GLY A 1 184 ? 20.246 -2.220 6.728 1.00 43.47 184 GLY A CA 1
ATOM 1439 C C . GLY A 1 184 ? 19.862 -3.276 7.753 1.00 43.47 184 GLY A C 1
ATOM 1440 O O . GLY A 1 184 ? 18.662 -3.614 7.842 1.00 43.47 184 GLY A O 1
#

Secondary structure (DSSP, 8-state):
--HHHHHTS-HHHHHHHHHHHHHHHHHS------PPPHHHHHHHHHHHHSPTT-EEEEEEE--TTTHHHHHHHHHHHHHHHHHTT-EEEEEESS-SSHHHHHHHHHHHHHHHHHT--BTTTEEEEEE-SSHHHHHHHHTT-HHHHHTTB-TTS-BGGG-HHHHH-S-HHHH-SEEEEEESS---

Nearest PDB structures (foldseek):
  2gek-assembly1_A  TM=4.184E-01  e=2.621E-01  Mycolicibacterium smegmatis MC2 155
  7o4l-assembly1_4  TM=5.509E-01  e=1.329E+00  Saccharomyces cerevisiae S288C
  2v5h-assembly1_D  TM=2.836E-01  e=3.812E-01  Synechococcus elongatus PCC 7942 = FACHB-805
  5uof-assembly1_B  TM=3.242E-01  e=2.991E+00  Burkholderia multivorans ATCC 17616
  8e6t-assembly1_D  TM=2.400E-01  e=1.705E+00  Homo sapiens